Protein AF-A1ZP53-F1 (afdb_monomer_lite)

pLDDT: mean 84.03, std 12.45, range [42.19, 97.31]

Secondary structure (DSSP, 8-state):
---EEEEEEE-SHHHHHIIIII--GGGHHHHHHHHHHT-BGGGTTSHHHHHHHHHHHHHHHGGGGGGG-TTS-HHHHHHHHHHHHH-S-EEEEEEEESBHHHHHHHHHHHHHTSTTSS--TTEEEE--PPPS---SGGG-SSEETT--TTSHHHHHHHHHHHHHHHHHHHHTSS-GGGEEEE-SSS-GGGHHHHHHHHHHHT--EEEE---TT-SS---EEEE-GGGGGGT--

Structure (mmCIF, N/CA/C/O backbone):
data_AF-A1ZP53-F1
#
_entry.id   AF-A1ZP53-F1
#
loop_
_atom_site.group_PDB
_atom_site.id
_atom_site.type_symbol
_atom_site.label_atom_id
_atom_site.label_alt_id
_atom_site.label_comp_id
_atom_site.label_asym_id
_atom_site.label_entity_id
_atom_site.label_seq_id
_atom_site.pdbx_PDB_ins_code
_atom_site.Cartn_x
_atom_site.Cartn_y
_atom_site.Cartn_z
_atom_site.occupancy
_atom_site.B_iso_or_equiv
_atom_site.auth_seq_id
_atom_site.auth_comp_id
_atom_site.auth_asym_id
_atom_site.auth_atom_id
_atom_site.pdbx_PDB_model_num
ATOM 1 N N . MET A 1 1 ? -26.289 0.053 8.519 1.00 61.91 1 MET A N 1
ATOM 2 C CA . MET A 1 1 ? -25.269 -0.743 9.243 1.00 61.91 1 MET A CA 1
ATOM 3 C C . MET A 1 1 ? -24.041 0.115 9.479 1.00 61.91 1 MET A C 1
ATOM 5 O O . MET A 1 1 ? -23.668 0.860 8.580 1.00 61.91 1 MET A O 1
ATOM 9 N N . LYS A 1 2 ? -23.440 0.039 10.670 1.00 80.31 2 LYS A N 1
ATOM 10 C CA . LYS A 1 2 ? -22.173 0.719 10.958 1.00 80.31 2 LYS A CA 1
ATOM 11 C C . LYS A 1 2 ? -21.057 0.035 10.157 1.00 80.31 2 LYS A C 1
ATOM 13 O O . LYS A 1 2 ? -20.968 -1.188 10.195 1.00 80.31 2 LYS A O 1
ATOM 18 N N . LYS A 1 3 ? -20.250 0.810 9.431 1.00 86.69 3 LYS A N 1
ATOM 19 C CA . LYS A 1 3 ? -19.075 0.316 8.699 1.00 86.69 3 LYS A CA 1
ATOM 20 C C . LYS A 1 3 ? -17.807 0.808 9.384 1.00 86.69 3 LYS A C 1
ATOM 22 O O . LYS A 1 3 ? -17.802 1.923 9.909 1.00 86.69 3 LYS A O 1
ATOM 27 N N . LEU A 1 4 ? -16.767 -0.014 9.384 1.00 91.75 4 LEU A N 1
ATOM 28 C CA . LEU A 1 4 ? -15.458 0.350 9.912 1.00 91.75 4 LEU A CA 1
ATOM 29 C C . LEU A 1 4 ? -14.578 0.875 8.776 1.00 91.75 4 LEU A C 1
ATOM 31 O O . LEU A 1 4 ? -14.534 0.281 7.701 1.00 91.75 4 LEU A O 1
ATOM 35 N N . LYS A 1 5 ? -13.881 1.986 8.999 1.00 93.12 5 LYS A N 1
ATOM 36 C CA . LYS A 1 5 ? -12.948 2.546 8.022 1.00 93.12 5 LYS A CA 1
ATOM 37 C C . LYS A 1 5 ? -11.560 1.962 8.258 1.00 93.12 5 LYS A C 1
ATOM 39 O O . LYS A 1 5 ? -10.983 2.146 9.325 1.00 93.12 5 LYS A O 1
ATOM 44 N N . LEU A 1 6 ? -11.019 1.282 7.260 1.00 94.31 6 LEU A N 1
ATOM 45 C CA . LEU A 1 6 ? -9.686 0.693 7.302 1.00 94.31 6 LEU A CA 1
ATOM 46 C C . LEU A 1 6 ? -8.753 1.519 6.425 1.00 94.31 6 LEU A C 1
ATOM 48 O O . LEU A 1 6 ? -8.999 1.639 5.235 1.00 94.31 6 LEU A O 1
ATOM 52 N N . ILE A 1 7 ? -7.675 2.069 6.972 1.00 94.62 7 ILE A N 1
ATOM 53 C CA . ILE A 1 7 ? -6.626 2.700 6.161 1.00 94.62 7 ILE A CA 1
ATOM 54 C C . ILE A 1 7 ? -5.477 1.708 6.021 1.00 94.62 7 ILE A C 1
ATOM 56 O O . ILE A 1 7 ? -4.988 1.188 7.023 1.00 94.62 7 ILE A O 1
ATOM 60 N N . THR A 1 8 ? -5.033 1.448 4.795 1.00 94.94 8 THR A N 1
ATOM 61 C CA . THR A 1 8 ? -3.902 0.553 4.533 1.00 94.94 8 THR A CA 1
ATOM 62 C C . THR A 1 8 ? -2.983 1.129 3.468 1.00 94.94 8 THR A C 1
ATOM 64 O O . THR A 1 8 ? -3.404 1.897 2.600 1.00 94.94 8 THR A O 1
ATOM 67 N N . PHE A 1 9 ? -1.707 0.778 3.564 1.00 94.06 9 PHE A N 1
ATOM 68 C CA . PHE A 1 9 ? -0.661 1.286 2.696 1.00 94.06 9 PHE A CA 1
ATOM 69 C C . PHE A 1 9 ? -0.305 0.237 1.659 1.00 94.06 9 PHE A C 1
ATOM 71 O O . PHE A 1 9 ? -0.146 -0.935 1.990 1.00 94.06 9 PHE A O 1
ATOM 78 N N . VAL A 1 10 ? -0.168 0.676 0.413 1.00 93.81 10 VAL A N 1
ATOM 79 C CA . VAL A 1 10 ? 0.111 -0.200 -0.720 1.00 93.81 10 VAL A CA 1
ATOM 80 C C . VAL A 1 10 ? 1.575 -0.080 -1.113 1.00 93.81 10 VAL A C 1
ATOM 82 O O . VAL A 1 10 ? 2.079 1.016 -1.376 1.00 93.81 10 VAL A O 1
ATOM 85 N N . GLY A 1 11 ? 2.259 -1.217 -1.117 1.00 89.31 11 GLY A N 1
ATOM 86 C CA . GLY A 1 11 ? 3.605 -1.377 -1.644 1.00 89.31 11 GLY A CA 1
ATOM 87 C C . GLY A 1 11 ? 3.602 -2.078 -2.999 1.00 89.31 11 GLY A C 1
ATOM 88 O O . GLY A 1 11 ? 2.602 -2.129 -3.707 1.00 89.31 11 GLY A O 1
ATOM 89 N N . THR A 1 12 ? 4.747 -2.653 -3.351 1.00 90.06 12 THR A N 1
ATOM 90 C CA . THR A 1 12 ? 4.948 -3.427 -4.587 1.00 90.06 12 THR A CA 1
ATOM 91 C C . THR A 1 12 ? 4.889 -4.937 -4.358 1.00 90.06 12 THR A C 1
ATOM 93 O O . THR A 1 12 ? 5.274 -5.703 -5.240 1.00 90.06 12 THR A O 1
ATOM 96 N N . SER A 1 13 ? 4.383 -5.373 -3.195 1.00 88.31 13 SER A N 1
ATOM 97 C CA . SER A 1 13 ? 4.399 -6.779 -2.764 1.00 88.31 13 SER A CA 1
ATOM 98 C C . SER A 1 13 ? 3.683 -7.710 -3.748 1.00 88.31 13 SER A C 1
ATOM 100 O O . SER A 1 13 ? 4.158 -8.813 -3.991 1.00 88.31 13 SER A O 1
ATOM 102 N N . LEU A 1 14 ? 2.610 -7.228 -4.388 1.00 91.06 14 LEU A N 1
ATOM 103 C CA . LEU A 1 14 ? 1.872 -7.947 -5.430 1.00 91.06 14 LEU A CA 1
ATOM 104 C C . LEU A 1 14 ? 2.776 -8.336 -6.608 1.00 91.06 14 LEU A C 1
ATOM 106 O O . LEU A 1 14 ? 2.771 -9.478 -7.068 1.00 91.06 14 LEU A O 1
ATOM 110 N N . PHE A 1 15 ? 3.589 -7.391 -7.083 1.00 91.75 15 PHE A N 1
ATOM 111 C CA . PHE A 1 15 ? 4.519 -7.646 -8.179 1.00 91.75 15 PHE A CA 1
ATOM 112 C C . PHE A 1 15 ? 5.674 -8.532 -7.730 1.00 91.75 15 PHE A C 1
ATOM 114 O O . PHE A 1 15 ? 6.068 -9.431 -8.464 1.00 91.75 15 PHE A O 1
ATOM 121 N N . GLU A 1 16 ? 6.210 -8.306 -6.531 1.00 86.50 16 GLU A N 1
ATOM 122 C CA . GLU A 1 16 ? 7.289 -9.130 -5.987 1.00 86.50 16 GLU A CA 1
ATOM 123 C C . GLU A 1 16 ? 6.847 -10.588 -5.829 1.00 86.50 16 GLU A C 1
ATOM 125 O O . GLU A 1 16 ? 7.546 -11.491 -6.286 1.00 86.50 16 GLU A O 1
ATOM 130 N N . HIS A 1 17 ? 5.658 -10.822 -5.271 1.00 85.81 17 HIS A N 1
ATOM 131 C CA . HIS A 1 17 ? 5.082 -12.154 -5.129 1.00 85.81 17 HIS A CA 1
ATOM 132 C C . HIS A 1 17 ? 4.915 -12.836 -6.491 1.00 85.81 17 HIS A C 1
ATOM 134 O O . HIS A 1 17 ? 5.348 -13.976 -6.670 1.00 85.81 17 HIS A O 1
ATOM 140 N N . TYR A 1 18 ? 4.351 -12.133 -7.480 1.00 87.25 18 TYR A N 1
ATOM 141 C CA . TYR A 1 18 ? 4.211 -12.685 -8.825 1.00 87.25 18 TYR A CA 1
ATOM 142 C C . TYR A 1 18 ? 5.577 -12.984 -9.450 1.00 87.25 18 TYR A C 1
ATOM 144 O O . TYR A 1 18 ? 5.862 -14.127 -9.794 1.00 87.25 18 TYR A O 1
ATOM 152 N N . TYR A 1 19 ? 6.450 -11.986 -9.589 1.00 84.81 19 TYR A N 1
ATOM 153 C CA . TYR A 1 19 ? 7.675 -12.139 -10.365 1.00 84.81 19 TYR A CA 1
ATOM 154 C C . TYR A 1 19 ? 8.700 -13.042 -9.690 1.00 84.81 19 TYR A C 1
ATOM 156 O O . TYR A 1 19 ? 9.375 -13.765 -10.417 1.00 84.81 19 TYR A O 1
ATOM 164 N N . TYR A 1 20 ? 8.824 -13.036 -8.359 1.00 77.81 20 TYR A N 1
ATOM 165 C CA . TYR A 1 20 ? 9.791 -13.874 -7.636 1.00 77.81 20 TYR A CA 1
ATOM 166 C C . TYR A 1 20 ? 9.232 -15.232 -7.197 1.00 77.81 20 TYR A C 1
ATOM 168 O O . TYR A 1 20 ? 10.025 -16.132 -6.935 1.00 77.81 20 TYR A O 1
ATOM 176 N N . GLY A 1 21 ? 7.907 -15.402 -7.149 1.00 71.88 21 GLY A N 1
ATOM 177 C CA . GLY A 1 21 ? 7.269 -16.678 -6.813 1.00 71.88 21 GLY A CA 1
ATOM 178 C C . GLY A 1 21 ? 6.784 -17.487 -8.020 1.00 71.88 21 GLY A C 1
ATOM 179 O O . GLY A 1 21 ? 6.936 -18.705 -8.036 1.00 71.88 21 GLY A O 1
ATOM 180 N N . LYS A 1 22 ? 6.193 -16.828 -9.028 1.00 68.44 22 LYS A N 1
ATOM 181 C CA . LYS A 1 22 ? 5.433 -17.480 -10.119 1.00 68.44 22 LYS A CA 1
ATOM 182 C C . LYS A 1 22 ? 5.918 -17.135 -11.538 1.00 68.44 22 LYS A C 1
ATOM 184 O O . LYS A 1 22 ? 5.688 -17.914 -12.460 1.00 68.44 22 LYS A O 1
ATOM 189 N N . GLY A 1 23 ? 6.559 -15.983 -11.732 1.00 65.19 23 GLY A N 1
ATOM 190 C CA . GLY A 1 23 ? 6.935 -15.449 -13.046 1.00 65.19 23 GLY A CA 1
ATOM 191 C C . GLY A 1 23 ? 8.268 -15.971 -13.589 1.00 65.19 23 GLY A C 1
ATOM 192 O O . GLY A 1 23 ? 9.156 -16.377 -12.835 1.00 65.19 23 GLY A O 1
ATOM 193 N N . LYS A 1 24 ? 8.439 -15.910 -14.916 1.00 73.88 24 LYS A N 1
ATOM 194 C CA . LYS A 1 24 ? 9.719 -16.226 -15.582 1.00 73.88 24 LYS A CA 1
ATOM 195 C C . LYS A 1 24 ? 10.637 -15.003 -15.617 1.00 73.88 24 LYS A C 1
ATOM 197 O O . LYS A 1 24 ? 10.169 -13.875 -15.749 1.00 73.88 24 LYS A O 1
ATOM 202 N N . ASP A 1 25 ? 11.955 -15.212 -15.598 1.00 73.38 25 ASP A N 1
ATOM 203 C CA . ASP A 1 25 ? 12.938 -14.113 -15.668 1.00 73.38 25 ASP A CA 1
ATOM 204 C C . ASP A 1 25 ? 12.752 -13.209 -16.897 1.00 73.38 25 ASP A C 1
ATOM 206 O O . ASP A 1 25 ? 12.922 -11.991 -16.808 1.00 73.38 25 ASP A O 1
ATOM 210 N N . SER A 1 26 ? 12.340 -13.782 -18.033 1.00 74.50 26 SER A N 1
ATOM 211 C CA . SER A 1 26 ? 12.070 -13.049 -19.275 1.00 74.50 26 SER A CA 1
ATOM 212 C C . SER A 1 26 ? 10.914 -12.051 -19.160 1.00 74.50 26 SER A C 1
ATOM 214 O O . SER A 1 26 ? 10.897 -11.052 -19.875 1.00 74.50 26 SER A O 1
ATOM 216 N N . GLU A 1 27 ? 9.978 -12.279 -18.240 1.00 78.25 27 GLU A N 1
ATOM 217 C CA . GLU A 1 27 ? 8.802 -11.432 -18.021 1.00 78.25 27 GLU A CA 1
ATOM 218 C C . GLU A 1 27 ? 9.124 -10.231 -17.115 1.00 78.25 27 GLU A C 1
ATOM 220 O O . GLU A 1 27 ? 8.381 -9.255 -17.065 1.00 78.25 27 GLU A O 1
ATOM 225 N N . ARG A 1 28 ? 10.280 -10.241 -16.438 1.00 84.50 28 ARG A N 1
ATOM 226 C CA . ARG A 1 28 ? 10.657 -9.210 -15.458 1.00 84.50 28 ARG A CA 1
ATOM 227 C C . ARG A 1 28 ? 11.182 -7.922 -16.084 1.00 84.50 28 ARG A C 1
ATOM 229 O O . ARG A 1 28 ? 11.421 -6.961 -15.360 1.00 84.50 28 ARG A O 1
ATOM 236 N N . ARG A 1 29 ? 11.413 -7.865 -17.402 1.00 89.62 29 ARG A N 1
ATOM 237 C CA . ARG A 1 29 ? 12.099 -6.725 -18.043 1.00 89.62 29 ARG A CA 1
ATOM 238 C C . ARG A 1 29 ? 11.384 -5.394 -17.790 1.00 89.62 29 ARG A C 1
ATOM 240 O O . ARG A 1 29 ? 12.025 -4.446 -17.343 1.00 89.62 29 ARG A O 1
ATOM 247 N N . HIS A 1 30 ? 10.082 -5.331 -18.061 1.00 90.44 30 HIS A N 1
ATOM 248 C CA . HIS A 1 30 ? 9.288 -4.107 -17.907 1.00 90.44 30 HIS A CA 1
ATOM 249 C C . HIS A 1 30 ? 9.153 -3.714 -16.431 1.00 90.44 30 HIS A C 1
ATOM 251 O O . HIS A 1 30 ? 9.437 -2.572 -16.070 1.00 90.44 30 HIS A O 1
ATOM 257 N N . TYR A 1 31 ? 8.866 -4.686 -15.560 1.00 91.81 31 TYR A N 1
ATOM 258 C CA . TYR A 1 31 ? 8.847 -4.481 -14.110 1.00 91.81 31 TYR A CA 1
ATOM 259 C C . TYR A 1 31 ? 10.177 -3.925 -13.581 1.00 91.81 31 TYR A C 1
ATOM 261 O O . TYR A 1 31 ? 10.196 -2.912 -12.887 1.00 91.81 31 TYR A O 1
ATOM 269 N N . ASN A 1 32 ? 11.304 -4.528 -13.965 1.00 89.81 32 ASN A N 1
ATOM 270 C CA . ASN A 1 32 ? 12.633 -4.106 -13.529 1.00 89.81 32 ASN A CA 1
ATOM 271 C C . ASN A 1 32 ? 12.981 -2.691 -13.999 1.00 89.81 32 ASN A C 1
ATOM 273 O O . ASN A 1 32 ? 13.645 -1.959 -13.264 1.00 89.81 32 ASN A O 1
ATOM 277 N N . ASN A 1 33 ? 12.552 -2.294 -15.201 1.00 89.19 33 ASN A N 1
ATOM 278 C CA . ASN A 1 33 ? 12.741 -0.924 -15.681 1.00 89.19 33 ASN A CA 1
ATOM 279 C C . ASN A 1 33 ? 12.015 0.073 -14.771 1.00 89.19 33 ASN A C 1
ATOM 281 O O . ASN A 1 33 ? 12.623 1.042 -14.314 1.00 89.19 33 ASN A O 1
ATOM 285 N N . LEU A 1 34 ? 10.749 -0.209 -14.454 1.00 91.06 34 LEU A N 1
ATOM 286 C CA . LEU A 1 34 ? 9.932 0.643 -13.594 1.00 91.06 34 LEU A CA 1
ATOM 287 C C . LEU A 1 34 ? 10.454 0.675 -12.146 1.00 91.06 34 LEU A C 1
ATOM 289 O O . LEU A 1 34 ? 10.533 1.747 -11.542 1.00 91.06 34 LEU A O 1
ATOM 293 N N . ALA A 1 35 ? 10.861 -0.478 -11.606 1.00 87.88 35 ALA A N 1
ATOM 294 C CA . ALA A 1 35 ? 11.320 -0.625 -10.226 1.00 87.88 35 ALA A CA 1
ATOM 295 C C . ALA A 1 35 ? 12.671 0.058 -9.975 1.00 87.88 35 ALA A C 1
ATOM 297 O O . ALA A 1 35 ? 12.855 0.702 -8.945 1.00 87.88 35 ALA A O 1
ATOM 298 N N . LYS A 1 36 ? 13.614 -0.029 -10.925 1.00 84.44 36 LYS A N 1
ATOM 299 C CA . LYS A 1 36 ? 14.945 0.589 -10.785 1.00 84.44 36 LYS A CA 1
ATOM 300 C C . LYS A 1 36 ? 14.900 2.112 -10.825 1.00 84.44 36 LYS A C 1
ATOM 302 O O . LYS A 1 36 ? 15.689 2.760 -10.146 1.00 84.44 36 LYS A O 1
ATOM 307 N N . GLN A 1 37 ? 14.021 2.679 -11.647 1.00 80.00 37 GLN A N 1
ATOM 308 C CA . GLN A 1 37 ? 13.993 4.123 -11.887 1.00 80.00 37 GLN A CA 1
ATOM 309 C C . GLN A 1 37 ? 13.054 4.876 -10.937 1.00 80.00 37 GLN A C 1
ATOM 311 O O . GLN A 1 37 ? 13.147 6.100 -10.864 1.00 80.00 37 GLN A O 1
ATOM 316 N N . LEU A 1 38 ? 12.187 4.165 -10.198 1.00 83.12 38 LEU A N 1
ATOM 317 C CA . LEU A 1 38 ? 11.215 4.737 -9.255 1.00 83.12 38 LEU A CA 1
ATOM 318 C C . LEU A 1 38 ? 10.465 5.930 -9.865 1.00 83.12 38 LEU A C 1
ATOM 320 O O . LEU A 1 38 ? 10.444 7.029 -9.306 1.00 83.12 38 LEU A O 1
ATOM 324 N N . HIS A 1 39 ? 9.889 5.723 -11.051 1.00 88.94 39 HIS A N 1
ATOM 325 C CA . HIS A 1 39 ? 9.240 6.805 -11.782 1.00 88.94 39 HIS A CA 1
ATOM 326 C C . HIS A 1 39 ? 8.098 7.423 -10.965 1.00 88.94 39 HIS A C 1
ATOM 328 O O . HIS A 1 39 ? 7.226 6.682 -10.493 1.00 88.94 39 HIS A O 1
ATOM 334 N N . PRO A 1 40 ? 8.060 8.760 -10.825 1.00 89.56 40 PRO A N 1
ATOM 335 C CA . PRO A 1 40 ? 6.966 9.434 -10.150 1.00 89.56 40 PRO A CA 1
ATOM 336 C C . PRO A 1 40 ? 5.663 9.296 -10.942 1.00 89.56 40 PRO A C 1
ATOM 338 O O . PRO A 1 40 ? 5.675 9.203 -12.170 1.00 89.56 40 PRO A O 1
ATOM 341 N N . PHE A 1 41 ? 4.524 9.368 -10.255 1.00 89.81 41 PHE A N 1
ATOM 342 C CA . PHE A 1 41 ? 3.190 9.289 -10.854 1.00 89.81 41 PHE A CA 1
ATOM 343 C C . PHE A 1 41 ? 2.965 10.347 -11.945 1.00 89.81 41 PHE A C 1
ATOM 345 O O . PHE A 1 41 ? 2.253 10.092 -12.908 1.00 89.81 41 PHE A O 1
ATOM 352 N N . GLY A 1 42 ? 3.633 11.504 -11.873 1.00 87.88 42 GLY A N 1
ATOM 353 C CA . GLY A 1 42 ? 3.592 12.506 -12.947 1.00 87.88 42 GLY A CA 1
ATOM 354 C C . GLY A 1 42 ? 4.055 11.981 -14.317 1.00 87.88 42 GLY A C 1
ATOM 355 O O . GLY A 1 42 ? 3.701 12.554 -15.341 1.00 87.88 42 GLY A O 1
ATOM 356 N N . HIS A 1 43 ? 4.804 10.874 -14.361 1.00 90.75 43 HIS A N 1
ATOM 357 C CA . HIS A 1 43 ? 5.226 10.216 -15.600 1.00 90.75 43 HIS A CA 1
ATOM 358 C C . HIS A 1 43 ? 4.226 9.158 -16.101 1.00 90.75 43 HIS A C 1
ATOM 360 O O . HIS A 1 43 ? 4.484 8.525 -17.121 1.00 90.75 43 HIS A O 1
ATOM 3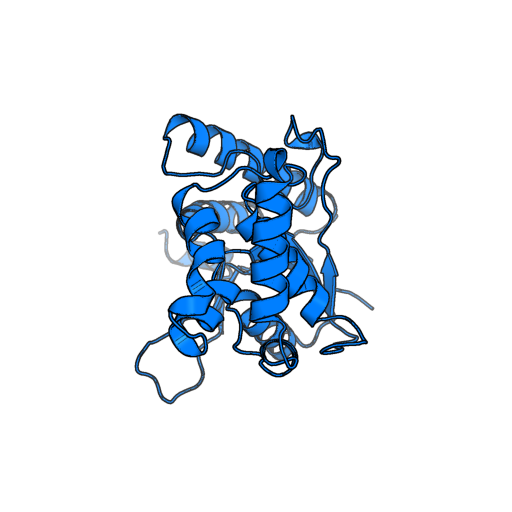66 N N . TRP A 1 44 ? 3.091 8.949 -15.421 1.00 90.69 44 TRP A N 1
ATOM 367 C CA . TRP A 1 44 ? 2.093 7.919 -15.749 1.00 90.69 44 TRP A CA 1
ATOM 368 C C . TRP A 1 44 ? 1.628 7.966 -17.210 1.00 90.69 44 TRP A C 1
ATOM 370 O O . TRP A 1 44 ? 1.445 6.936 -17.851 1.00 90.69 44 TRP A O 1
ATOM 380 N N . ALA A 1 45 ? 1.467 9.174 -17.757 1.00 90.00 45 ALA A N 1
ATOM 381 C CA . ALA A 1 45 ? 1.005 9.384 -19.126 1.00 90.00 45 ALA A CA 1
ATOM 382 C C . ALA A 1 45 ? 2.120 9.285 -20.186 1.00 90.00 45 ALA A C 1
ATOM 384 O O . ALA A 1 45 ? 1.834 9.387 -21.379 1.00 90.00 45 ALA A O 1
ATOM 385 N N . TYR A 1 46 ? 3.387 9.112 -19.790 1.00 93.06 46 TYR A N 1
ATOM 386 C CA . TYR A 1 46 ? 4.489 9.039 -20.749 1.00 93.06 46 TYR A CA 1
ATOM 387 C C . TYR A 1 46 ? 4.385 7.743 -21.559 1.00 93.06 46 TYR A C 1
ATOM 389 O O . TYR A 1 46 ? 4.252 6.679 -20.952 1.00 93.06 46 TYR A O 1
ATOM 397 N N . PRO A 1 47 ? 4.497 7.780 -22.903 1.00 94.69 47 PRO A N 1
ATOM 398 C CA . PRO A 1 47 ? 4.211 6.618 -23.748 1.00 94.69 47 PRO A CA 1
ATOM 399 C C . PRO A 1 47 ? 4.959 5.348 -23.335 1.00 94.69 47 PRO A C 1
ATOM 401 O O . PRO A 1 47 ? 4.360 4.280 -23.235 1.00 94.69 47 PRO A O 1
ATOM 404 N N . LYS A 1 48 ? 6.256 5.472 -23.019 1.00 94.38 48 LYS A N 1
ATOM 405 C CA . LYS A 1 48 ? 7.076 4.331 -22.599 1.00 94.38 48 LYS A CA 1
ATOM 406 C C . LYS A 1 48 ? 6.661 3.770 -21.236 1.00 94.38 48 LYS A C 1
ATOM 408 O O . LYS A 1 48 ? 6.629 2.558 -21.065 1.00 94.38 48 LYS A O 1
ATOM 413 N N . ILE A 1 49 ? 6.320 4.645 -20.291 1.00 94.38 49 ILE A N 1
ATOM 414 C CA . ILE A 1 49 ? 5.864 4.249 -18.954 1.00 94.38 49 ILE A CA 1
ATOM 415 C C . ILE A 1 49 ? 4.511 3.560 -19.042 1.00 94.38 49 ILE A C 1
ATOM 417 O O . ILE A 1 49 ? 4.334 2.498 -18.461 1.00 94.38 49 ILE A O 1
ATOM 421 N N . LYS A 1 50 ? 3.588 4.119 -19.826 1.00 94.69 50 LYS A N 1
ATOM 422 C CA . LYS A 1 50 ? 2.278 3.522 -20.074 1.00 94.69 50 LYS A CA 1
ATOM 423 C C . LYS A 1 50 ? 2.400 2.134 -20.706 1.00 94.69 50 LYS A C 1
ATOM 425 O O . LYS A 1 50 ? 1.713 1.220 -20.273 1.00 94.69 50 LYS A O 1
ATOM 430 N N . GLN A 1 51 ? 3.292 1.970 -21.687 1.00 94.94 51 GLN A N 1
ATOM 431 C CA . GLN A 1 51 ? 3.576 0.662 -22.281 1.00 94.94 51 GLN A CA 1
ATOM 432 C C . GLN A 1 51 ? 4.117 -0.318 -21.234 1.00 94.94 51 GLN A C 1
ATOM 434 O O . GLN A 1 51 ? 3.604 -1.421 -21.113 1.00 94.94 51 GLN A O 1
ATOM 439 N N . ASP A 1 52 ? 5.136 0.077 -20.466 1.00 95.06 52 ASP A N 1
ATOM 440 C CA . ASP A 1 52 ? 5.741 -0.808 -19.468 1.00 95.06 52 ASP A CA 1
ATOM 441 C C . ASP A 1 52 ? 4.748 -1.179 -18.350 1.00 95.06 52 ASP A C 1
ATOM 443 O O . ASP A 1 52 ? 4.771 -2.312 -17.878 1.00 95.06 52 ASP A O 1
ATOM 447 N N . LEU A 1 53 ? 3.858 -0.261 -17.950 1.00 95.50 53 LEU A N 1
ATOM 448 C CA . LEU A 1 53 ? 2.777 -0.533 -16.997 1.00 95.50 53 LEU A CA 1
ATOM 449 C C . LEU A 1 53 ? 1.766 -1.535 -17.553 1.00 95.50 53 LEU A C 1
ATOM 451 O O . LEU A 1 53 ? 1.426 -2.478 -16.845 1.00 95.50 53 LEU A O 1
ATOM 455 N N . GLN A 1 54 ? 1.339 -1.365 -18.809 1.00 95.81 54 GLN A N 1
ATOM 456 C CA . GLN A 1 54 ? 0.410 -2.290 -19.460 1.00 95.81 54 GLN A CA 1
ATOM 457 C C . GLN A 1 54 ? 1.006 -3.697 -19.549 1.00 95.81 54 GLN A C 1
ATOM 459 O O . GLN A 1 54 ? 0.356 -4.658 -19.170 1.00 95.81 54 GLN A O 1
ATOM 464 N N . GLU A 1 55 ? 2.266 -3.823 -19.969 1.00 94.75 55 GLU A N 1
ATOM 465 C CA . GLU A 1 55 ? 2.949 -5.122 -20.048 1.00 94.75 55 GLU A CA 1
ATOM 466 C C . GLU A 1 55 ? 3.060 -5.794 -18.673 1.00 94.75 55 GLU A C 1
ATOM 468 O O . GLU A 1 55 ? 2.895 -7.010 -18.547 1.00 94.75 55 GLU A O 1
ATOM 473 N N . VAL A 1 56 ? 3.329 -5.010 -17.621 1.00 94.25 56 VAL A N 1
ATOM 474 C CA . VAL A 1 56 ? 3.346 -5.521 -16.246 1.00 94.25 56 VAL A CA 1
ATOM 475 C C . VAL A 1 56 ? 1.957 -5.989 -15.826 1.00 94.25 56 VAL A C 1
ATOM 477 O O . VAL A 1 56 ? 1.847 -7.092 -15.298 1.00 94.25 56 VAL A O 1
ATOM 480 N N . GLU A 1 57 ? 0.921 -5.185 -16.064 1.00 95.19 57 GLU A N 1
ATOM 481 C CA . GLU A 1 57 ? -0.475 -5.511 -15.765 1.00 95.19 57 GLU A CA 1
ATOM 482 C C . GLU A 1 57 ? -0.928 -6.777 -16.499 1.00 95.19 57 GLU A C 1
ATOM 484 O O . GLU A 1 57 ? -1.351 -7.739 -15.859 1.00 95.19 57 GLU A O 1
ATOM 489 N N . ASP A 1 58 ? -0.753 -6.835 -17.816 1.00 93.50 58 ASP A N 1
ATOM 490 C CA . ASP A 1 58 ? -1.119 -7.981 -18.651 1.00 93.50 58 ASP A CA 1
ATOM 491 C C . ASP A 1 58 ? -0.404 -9.252 -18.198 1.00 93.50 58 ASP A C 1
ATOM 493 O O . ASP A 1 58 ? -0.971 -10.343 -18.221 1.00 93.50 58 ASP A O 1
ATOM 497 N N . THR A 1 59 ? 0.852 -9.123 -17.767 1.00 91.88 59 THR A N 1
ATOM 498 C CA . THR A 1 59 ? 1.638 -10.248 -17.269 1.00 91.88 59 THR A CA 1
ATOM 499 C C . THR A 1 59 ? 1.103 -10.753 -15.934 1.00 91.88 59 THR A C 1
ATOM 501 O O . THR A 1 59 ? 0.847 -11.948 -15.813 1.00 91.88 59 THR A O 1
ATOM 504 N N . VAL A 1 60 ? 0.900 -9.879 -14.940 1.00 91.12 60 VAL A N 1
ATOM 505 C CA . VAL A 1 60 ? 0.457 -10.321 -13.604 1.00 91.12 60 VAL A CA 1
ATOM 506 C C . VAL A 1 60 ? -1.001 -10.771 -13.579 1.00 91.12 60 VAL A C 1
ATOM 508 O O . VAL A 1 60 ? -1.375 -11.611 -12.765 1.00 91.12 60 VAL A O 1
ATOM 511 N N . THR A 1 61 ? -1.830 -10.250 -14.481 1.00 92.00 61 THR A N 1
ATOM 512 C CA . THR A 1 61 ? -3.249 -10.613 -14.589 1.00 92.00 61 THR A CA 1
ATOM 513 C C . THR A 1 61 ? -3.496 -11.790 -15.536 1.00 92.00 61 THR A C 1
ATOM 515 O O . THR A 1 61 ? -4.612 -12.323 -15.576 1.00 92.00 61 THR A O 1
ATOM 518 N N . ARG A 1 62 ? -2.469 -12.238 -16.277 1.00 89.81 62 ARG A N 1
ATOM 519 C CA . ARG A 1 62 ? -2.572 -13.309 -17.277 1.00 89.81 62 ARG A CA 1
ATOM 520 C C . ARG A 1 62 ? -3.178 -14.573 -16.679 1.00 89.81 62 ARG A C 1
ATOM 522 O O . ARG A 1 62 ? -2.737 -15.069 -15.646 1.00 89.81 62 ARG A O 1
ATOM 529 N N . GLY A 1 63 ? -4.192 -15.114 -17.354 1.00 84.50 63 GLY A N 1
ATOM 530 C CA . GLY A 1 63 ? -4.870 -16.340 -16.920 1.00 84.50 63 GLY A CA 1
ATOM 531 C C . GLY A 1 63 ? -5.620 -16.206 -15.589 1.00 84.50 63 GLY A C 1
ATOM 532 O O . GLY A 1 63 ? -6.078 -17.206 -15.052 1.00 84.50 63 GLY A O 1
ATOM 533 N N . GLY A 1 64 ? -5.739 -14.988 -15.054 1.00 84.62 64 GLY A N 1
ATOM 534 C CA . GLY A 1 64 ? -6.458 -14.687 -13.825 1.00 84.62 64 GLY A CA 1
ATOM 535 C C . GLY A 1 64 ? -5.811 -15.191 -12.538 1.00 84.62 64 GLY A C 1
ATOM 536 O O . GLY A 1 64 ? -6.494 -15.276 -11.524 1.00 84.62 64 GLY A O 1
ATOM 537 N N . VAL A 1 65 ? -4.511 -15.498 -12.558 1.00 82.12 65 VAL A N 1
ATOM 538 C CA . VAL A 1 65 ? -3.808 -16.130 -11.428 1.00 82.12 65 VAL A CA 1
ATOM 539 C C . VAL A 1 65 ? -3.914 -15.307 -10.143 1.00 82.12 65 VAL A C 1
ATOM 541 O O . VAL A 1 65 ? -4.208 -15.861 -9.088 1.00 82.12 65 VAL A O 1
ATOM 544 N N . ILE A 1 66 ? -3.715 -13.987 -10.214 1.00 89.38 66 ILE A N 1
ATOM 545 C CA . ILE A 1 66 ? -3.819 -13.130 -9.023 1.00 89.38 66 ILE A CA 1
ATOM 546 C C . ILE A 1 66 ? -5.263 -13.002 -8.521 1.00 89.38 66 ILE A C 1
ATOM 548 O O . ILE A 1 66 ? -5.481 -12.767 -7.340 1.00 89.38 66 ILE A O 1
ATOM 552 N N . TRP A 1 67 ? -6.258 -13.205 -9.390 1.00 90.56 67 TRP A N 1
ATOM 553 C CA . TRP A 1 67 ? -7.677 -13.142 -9.038 1.00 90.56 67 TRP A CA 1
ATOM 554 C C . TRP A 1 67 ? -8.187 -14.429 -8.392 1.00 90.56 67 TRP A C 1
ATOM 556 O O . TRP A 1 67 ? -9.383 -14.551 -8.185 1.00 90.56 67 TRP A O 1
ATOM 566 N N . GLN A 1 68 ? -7.347 -15.416 -8.111 1.00 85.69 68 GLN A N 1
ATOM 567 C CA . GLN A 1 68 ? -7.766 -16.647 -7.425 1.00 85.69 68 GLN A CA 1
ATOM 568 C C . GLN A 1 68 ? -6.935 -16.906 -6.168 1.00 85.69 68 GLN A C 1
ATOM 570 O O . GLN A 1 68 ? -7.018 -17.972 -5.569 1.00 85.69 68 GLN A O 1
ATOM 575 N N . ASP A 1 69 ? -6.110 -15.933 -5.797 1.00 88.06 69 ASP A N 1
ATOM 576 C CA . ASP A 1 69 ? -5.083 -16.064 -4.784 1.00 88.06 69 ASP A CA 1
ATOM 577 C C . ASP A 1 69 ? -5.235 -14.923 -3.774 1.00 88.06 69 ASP A C 1
ATOM 579 O O . ASP A 1 69 ? -4.946 -13.763 -4.074 1.00 88.06 69 ASP A O 1
ATOM 583 N N . ASP A 1 70 ? -5.734 -15.244 -2.583 1.00 89.81 70 ASP A N 1
ATOM 584 C CA . ASP A 1 70 ? -5.874 -14.313 -1.460 1.00 89.81 70 ASP A CA 1
ATOM 585 C C . ASP A 1 70 ? -4.532 -13.994 -0.778 1.00 89.81 70 ASP A C 1
ATOM 587 O O . ASP A 1 70 ? -4.434 -13.047 0.005 1.00 89.81 70 ASP A O 1
ATOM 591 N N . GLU A 1 71 ? -3.480 -14.731 -1.133 1.00 88.31 71 GLU A N 1
ATOM 592 C CA . GLU A 1 71 ? -2.107 -14.575 -0.662 1.00 88.31 71 GLU A CA 1
ATOM 593 C C . GLU A 1 71 ? -1.230 -13.804 -1.667 1.00 88.31 71 GLU A C 1
ATOM 595 O O . GLU A 1 71 ? -0.047 -13.563 -1.404 1.00 88.31 71 GLU A O 1
ATOM 600 N N . CYS A 1 72 ? -1.796 -13.363 -2.800 1.00 89.38 72 CYS A N 1
ATOM 601 C CA . CYS A 1 72 ? -1.036 -12.716 -3.875 1.00 89.38 72 CYS A CA 1
ATOM 602 C C . CYS A 1 72 ? -0.434 -11.356 -3.488 1.00 89.38 72 CYS A C 1
ATOM 604 O O . CYS A 1 72 ? 0.471 -10.870 -4.166 1.00 89.38 72 CYS A O 1
ATOM 606 N N . SER A 1 73 ? -0.915 -10.729 -2.410 1.00 91.69 73 SER A N 1
ATOM 607 C CA . SER A 1 73 ? -0.308 -9.534 -1.828 1.00 91.69 73 SER A CA 1
ATOM 608 C C . SER A 1 73 ? -0.543 -9.458 -0.322 1.00 91.69 73 SER A C 1
ATOM 610 O O . SER A 1 73 ? -1.539 -9.958 0.210 1.00 91.69 73 SER A O 1
ATOM 612 N N . ALA A 1 74 ? 0.371 -8.786 0.382 1.00 90.19 74 ALA A N 1
ATOM 613 C CA . ALA A 1 74 ? 0.232 -8.558 1.818 1.00 90.19 74 ALA A CA 1
ATOM 614 C C . ALA A 1 74 ? -1.017 -7.716 2.138 1.00 90.19 74 ALA A C 1
ATOM 616 O O . ALA A 1 74 ? -1.653 -7.904 3.178 1.00 90.19 74 ALA A O 1
ATOM 617 N N . GLU A 1 75 ? -1.384 -6.800 1.241 1.00 94.19 75 GLU A N 1
ATOM 618 C CA . GLU A 1 75 ? -2.560 -5.942 1.330 1.00 94.19 75 GLU A CA 1
ATOM 619 C C . GLU A 1 75 ? -3.859 -6.761 1.298 1.00 94.19 75 GLU A C 1
ATOM 621 O O . GLU A 1 75 ? -4.651 -6.668 2.234 1.00 94.19 75 GLU A O 1
ATOM 626 N N . ILE A 1 76 ? -4.063 -7.593 0.268 1.00 94.31 76 ILE A N 1
ATOM 627 C CA . ILE A 1 76 ? -5.288 -8.400 0.097 1.00 94.31 76 ILE A CA 1
ATOM 628 C C . ILE A 1 76 ? -5.462 -9.340 1.286 1.00 94.31 76 ILE A C 1
ATOM 630 O O . ILE A 1 76 ? -6.494 -9.307 1.965 1.00 94.31 76 ILE A O 1
ATOM 634 N N . ARG A 1 77 ? -4.406 -10.092 1.603 1.00 92.50 77 ARG A N 1
ATOM 635 C CA . ARG A 1 77 ? -4.392 -11.044 2.708 1.00 92.50 77 ARG A CA 1
ATOM 636 C C . ARG A 1 77 ? -4.768 -10.396 4.037 1.00 92.50 77 ARG A C 1
ATOM 638 O O . ARG A 1 77 ? -5.627 -10.892 4.768 1.00 92.50 77 ARG A O 1
ATOM 645 N N . SER A 1 78 ? -4.132 -9.272 4.368 1.00 93.38 78 SER A N 1
ATOM 646 C CA . SER A 1 78 ? -4.376 -8.599 5.646 1.00 93.38 78 SER A CA 1
ATOM 647 C C . SER A 1 78 ? -5.758 -7.946 5.718 1.00 93.38 78 SER A C 1
ATOM 649 O O . SER A 1 78 ? -6.387 -8.019 6.771 1.00 93.38 78 SER A O 1
ATOM 651 N N . ILE A 1 79 ? -6.281 -7.383 4.620 1.00 95.31 79 ILE A N 1
ATOM 652 C CA . ILE A 1 79 ? -7.658 -6.861 4.558 1.00 95.31 79 ILE A CA 1
ATOM 653 C C . ILE A 1 79 ? -8.671 -7.977 4.849 1.00 95.31 79 ILE A C 1
ATOM 655 O O . ILE A 1 79 ? -9.541 -7.806 5.707 1.00 95.31 79 ILE A O 1
ATOM 659 N N . LEU A 1 80 ? -8.544 -9.128 4.179 1.00 94.44 80 LEU A N 1
ATOM 660 C CA . LEU A 1 80 ? -9.434 -10.277 4.376 1.00 94.44 80 LEU A CA 1
ATOM 661 C C . LEU A 1 80 ? -9.357 -10.810 5.807 1.00 94.44 80 LEU A C 1
ATOM 663 O O . LEU A 1 80 ? -10.381 -11.096 6.429 1.00 94.44 80 LEU A O 1
ATOM 667 N N . LYS A 1 81 ? -8.146 -10.897 6.365 1.00 92.69 81 LYS A N 1
ATOM 668 C CA . LYS A 1 81 ? -7.936 -11.359 7.738 1.00 92.69 81 LYS A CA 1
ATOM 669 C C . LYS A 1 81 ? -8.556 -10.415 8.770 1.00 92.69 81 LYS A C 1
ATOM 671 O O . LYS A 1 81 ? -9.234 -10.881 9.680 1.00 92.69 81 LYS A O 1
ATOM 676 N N . ILE A 1 82 ? -8.387 -9.103 8.600 1.00 93.06 82 ILE A N 1
ATOM 677 C CA . ILE A 1 82 ? -9.007 -8.084 9.460 1.00 93.06 82 ILE A CA 1
ATOM 678 C C . ILE A 1 82 ? -10.533 -8.174 9.386 1.00 93.06 82 ILE A C 1
ATOM 680 O O . ILE A 1 82 ? -11.199 -8.169 10.418 1.00 93.06 82 ILE A O 1
ATOM 684 N N . TYR A 1 83 ? -11.102 -8.306 8.185 1.00 93.56 83 TYR A N 1
ATOM 685 C CA . TYR A 1 83 ? -12.543 -8.515 8.034 1.00 93.56 83 TYR A CA 1
ATOM 686 C C . TYR A 1 83 ? -13.013 -9.783 8.761 1.00 93.56 83 TYR A C 1
ATOM 688 O O . TYR A 1 83 ? -14.027 -9.762 9.461 1.00 93.56 83 TYR A O 1
ATOM 696 N N . ASN A 1 84 ? -12.258 -10.875 8.632 1.00 91.69 84 ASN A N 1
ATOM 697 C CA . ASN A 1 84 ? -12.580 -12.143 9.269 1.00 91.69 84 ASN A CA 1
ATOM 698 C C . ASN A 1 84 ? -12.507 -12.100 10.797 1.00 91.69 84 ASN A C 1
ATOM 700 O O . ASN A 1 84 ? -13.270 -12.834 11.419 1.00 91.69 84 ASN A O 1
ATOM 704 N N . GLU A 1 85 ? -11.653 -11.264 11.377 1.00 89.75 85 GLU A N 1
ATOM 705 C CA . GLU A 1 85 ? -11.563 -11.069 12.826 1.00 89.75 85 GLU A CA 1
ATOM 706 C C . GLU A 1 85 ? -12.692 -10.163 13.338 1.00 89.75 85 GLU A C 1
ATOM 708 O O . GLU A 1 85 ? -13.427 -10.512 14.256 1.00 89.75 85 GLU A O 1
ATOM 713 N N . ILE A 1 86 ? -12.886 -9.009 12.692 1.00 89.38 86 ILE A N 1
ATOM 714 C CA . ILE A 1 86 ? -13.809 -7.969 13.167 1.00 89.38 86 ILE A CA 1
ATOM 715 C C . ILE A 1 86 ? -15.274 -8.316 12.855 1.00 89.38 86 ILE A C 1
ATOM 717 O O . ILE A 1 86 ? -16.183 -7.882 13.564 1.00 89.38 86 ILE A O 1
ATOM 721 N N . LYS A 1 87 ? -15.530 -9.067 11.774 1.00 89.81 87 LYS A N 1
ATOM 722 C CA . LYS A 1 87 ? -16.874 -9.427 11.278 1.00 89.81 87 LYS A CA 1
ATOM 723 C C . LYS A 1 87 ? -17.800 -8.221 11.038 1.00 89.81 87 LYS A C 1
ATOM 725 O O . LYS A 1 87 ? -19.023 -8.341 11.104 1.00 89.81 87 LYS A O 1
ATOM 730 N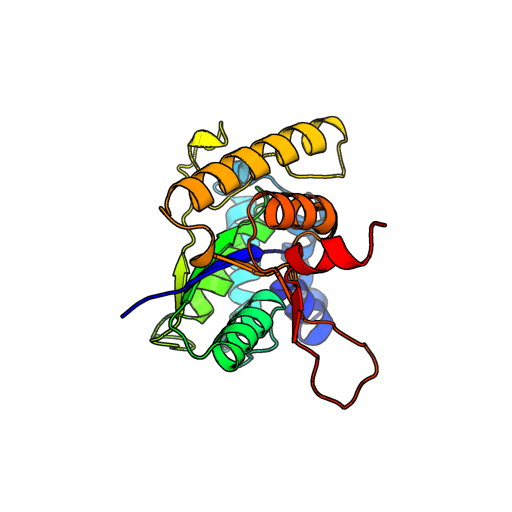 N . MET A 1 88 ? -17.234 -7.056 10.713 1.00 91.12 88 MET A N 1
ATOM 731 C CA . MET A 1 88 ? -17.976 -5.846 10.336 1.00 91.12 88 MET A CA 1
ATOM 732 C C . MET A 1 88 ? -17.671 -5.437 8.892 1.00 91.12 88 MET A C 1
ATOM 734 O O . MET A 1 88 ? -16.535 -5.606 8.452 1.00 91.12 88 MET A O 1
ATOM 738 N N . PRO A 1 89 ? -18.630 -4.837 8.160 1.00 94.62 89 PRO A N 1
ATOM 739 C CA . PRO A 1 89 ? -18.349 -4.297 6.836 1.00 94.62 89 PRO A CA 1
ATOM 740 C C . PRO A 1 89 ? -17.240 -3.235 6.867 1.00 94.62 89 PRO A C 1
ATOM 742 O O . PRO A 1 89 ? -17.251 -2.355 7.737 1.00 94.62 89 PRO A O 1
ATOM 745 N N . LEU A 1 90 ? -16.322 -3.296 5.902 1.00 95.25 90 LEU A N 1
ATOM 746 C CA . LEU A 1 90 ? -15.149 -2.432 5.797 1.00 95.25 90 LEU A CA 1
ATOM 747 C C . LEU A 1 90 ? -15.278 -1.426 4.649 1.00 95.25 90 LEU A C 1
ATOM 749 O O . LEU A 1 90 ? -15.647 -1.777 3.531 1.00 95.25 90 LEU A O 1
ATOM 753 N N . GLU A 1 91 ? -14.897 -0.182 4.919 1.00 94.81 91 GLU A N 1
ATOM 754 C CA . GLU A 1 91 ? -14.576 0.832 3.912 1.00 94.81 91 GLU A CA 1
ATOM 755 C C . GLU A 1 91 ? -13.055 1.020 3.925 1.00 94.81 91 GLU A C 1
ATOM 757 O O . GLU A 1 91 ? -12.505 1.647 4.833 1.00 94.81 91 GLU A O 1
ATOM 762 N N . VAL A 1 92 ? -12.364 0.417 2.962 1.00 96.00 92 VAL A N 1
ATOM 763 C CA . VAL A 1 92 ? -10.902 0.353 2.918 1.00 96.00 92 VAL A CA 1
ATOM 764 C C . VAL A 1 92 ? -10.355 1.491 2.070 1.00 96.00 92 VAL A C 1
ATOM 766 O O . VAL A 1 92 ? -10.677 1.595 0.895 1.00 96.00 92 VAL A O 1
ATOM 769 N N . PHE A 1 93 ? -9.493 2.326 2.631 1.00 95.88 93 PHE A N 1
ATOM 770 C CA . PHE A 1 93 ? -8.802 3.406 1.942 1.00 95.88 93 PHE A CA 1
ATOM 771 C C . PHE A 1 93 ? -7.368 2.971 1.672 1.00 95.88 93 PHE A C 1
ATOM 773 O O . PHE A 1 93 ? -6.557 2.867 2.596 1.00 95.88 93 PHE A O 1
ATOM 780 N N . LEU A 1 94 ? -7.065 2.719 0.400 1.00 97.00 94 LEU A N 1
ATOM 781 C CA . LEU A 1 94 ? -5.704 2.430 -0.033 1.00 97.00 94 LEU A CA 1
ATOM 782 C C . LEU A 1 94 ? -4.911 3.739 -0.111 1.00 97.00 94 LEU A C 1
ATOM 784 O O . LEU A 1 94 ? -5.395 4.731 -0.669 1.00 97.00 94 LEU A O 1
ATOM 788 N N . ILE A 1 95 ? -3.696 3.734 0.433 1.00 95.31 95 ILE A N 1
ATOM 789 C CA . ILE A 1 95 ? -2.736 4.834 0.334 1.00 95.31 95 ILE A CA 1
ATOM 790 C C . ILE A 1 95 ? -1.461 4.325 -0.338 1.00 95.31 95 ILE A C 1
ATOM 792 O O . ILE A 1 95 ? -0.790 3.438 0.183 1.00 95.31 95 ILE A O 1
ATOM 796 N N . ALA A 1 96 ? -1.095 4.918 -1.468 1.00 93.94 96 ALA A N 1
ATOM 797 C CA . ALA A 1 96 ? 0.129 4.618 -2.202 1.00 93.94 96 ALA A CA 1
ATOM 798 C C . ALA A 1 96 ? 1.119 5.790 -2.124 1.00 93.94 96 ALA A C 1
ATOM 800 O O . ALA A 1 96 ? 0.731 6.945 -1.940 1.00 93.94 96 ALA A O 1
ATOM 801 N N . THR A 1 97 ? 2.409 5.511 -2.307 1.00 92.12 97 THR A N 1
ATOM 802 C CA . THR A 1 97 ? 3.380 6.558 -2.659 1.00 92.12 97 THR A CA 1
ATOM 803 C C . THR A 1 97 ? 3.169 7.004 -4.104 1.00 92.12 97 THR A C 1
ATOM 805 O O . THR A 1 97 ? 2.597 6.275 -4.914 1.00 92.12 97 THR A O 1
ATOM 808 N N . ASP A 1 98 ? 3.645 8.193 -4.455 1.00 91.12 98 ASP A N 1
ATOM 809 C CA . ASP A 1 98 ? 3.573 8.766 -5.799 1.00 91.12 98 ASP A CA 1
ATOM 810 C C . ASP A 1 98 ? 4.540 8.124 -6.798 1.00 91.12 98 ASP A C 1
ATOM 812 O O . ASP A 1 98 ? 5.114 8.817 -7.631 1.00 91.12 98 ASP A O 1
ATOM 816 N N . THR A 1 99 ? 4.700 6.804 -6.760 1.00 91.44 99 THR A N 1
ATOM 817 C CA . THR A 1 99 ? 5.416 6.055 -7.794 1.00 91.44 99 THR A CA 1
ATOM 818 C C . THR A 1 99 ? 4.428 5.321 -8.685 1.00 91.44 99 THR A C 1
ATOM 820 O O . THR A 1 99 ? 3.386 4.855 -8.222 1.00 91.44 99 THR A O 1
ATOM 823 N N . VAL A 1 100 ? 4.755 5.187 -9.968 1.00 93.62 100 VAL A N 1
ATOM 824 C CA . VAL A 1 100 ? 3.869 4.514 -10.930 1.00 93.62 100 VAL A CA 1
ATOM 825 C C . VAL A 1 100 ? 3.552 3.071 -10.523 1.00 93.62 100 VAL A C 1
ATOM 827 O O . VAL A 1 100 ? 2.412 2.646 -10.659 1.00 93.62 100 VAL A O 1
ATOM 830 N N . LEU A 1 101 ? 4.509 2.340 -9.939 1.00 93.75 101 LEU A N 1
ATOM 831 C CA . LEU A 1 101 ? 4.276 0.967 -9.485 1.00 93.75 101 LEU A CA 1
ATOM 832 C C . LEU A 1 101 ? 3.367 0.904 -8.256 1.00 93.75 101 LEU A C 1
ATOM 834 O O . LEU A 1 101 ? 2.420 0.127 -8.266 1.00 93.75 101 LEU A O 1
ATOM 838 N N . SER A 1 102 ? 3.589 1.725 -7.223 1.00 93.31 102 SER A N 1
ATOM 839 C CA . SER A 1 102 ? 2.704 1.727 -6.044 1.00 93.31 102 SER A CA 1
ATOM 840 C C . SER A 1 102 ? 1.260 2.070 -6.422 1.00 93.31 102 SER A C 1
ATOM 842 O O . SER A 1 102 ? 0.314 1.493 -5.890 1.00 93.31 102 SER A O 1
ATOM 844 N N . VAL A 1 103 ? 1.084 2.998 -7.367 1.00 95.00 103 VAL A N 1
ATOM 845 C CA . VAL A 1 103 ? -0.237 3.386 -7.869 1.00 95.00 103 VAL A CA 1
ATOM 846 C C . VAL A 1 103 ? -0.884 2.258 -8.673 1.00 95.00 103 VAL A C 1
ATOM 848 O O . VAL A 1 103 ? -2.052 1.953 -8.439 1.00 95.00 103 VAL A O 1
ATOM 851 N N . GLN A 1 104 ? -0.136 1.598 -9.562 1.00 96.50 104 GLN A N 1
ATOM 852 C CA . GLN A 1 104 ? -0.629 0.435 -10.307 1.00 96.50 104 GLN A CA 1
ATOM 853 C C . GLN A 1 104 ? -1.011 -0.716 -9.367 1.00 96.50 104 GLN A C 1
ATOM 855 O O . GLN A 1 104 ? -2.072 -1.313 -9.528 1.00 96.50 104 GLN A O 1
ATOM 860 N N . ALA A 1 105 ? -0.196 -0.999 -8.347 1.00 95.94 105 ALA A N 1
ATOM 861 C CA . ALA A 1 105 ? -0.508 -2.012 -7.343 1.00 95.94 105 ALA A CA 1
ATOM 862 C C . ALA A 1 105 ? -1.822 -1.695 -6.615 1.00 95.94 105 ALA A C 1
ATOM 864 O O . ALA A 1 105 ? -2.651 -2.582 -6.435 1.00 95.94 105 ALA A O 1
ATOM 865 N N . ALA A 1 106 ? -2.056 -0.432 -6.246 1.00 96.94 106 ALA A N 1
ATOM 866 C CA . ALA A 1 106 ? -3.292 -0.029 -5.579 1.00 96.94 106 ALA A CA 1
ATOM 867 C C . ALA A 1 106 ? -4.528 -0.175 -6.483 1.00 96.94 106 ALA A C 1
ATOM 869 O O . ALA A 1 106 ? -5.595 -0.558 -5.999 1.00 96.94 106 ALA A O 1
ATOM 870 N N . LEU A 1 107 ? -4.389 0.081 -7.789 1.00 97.31 107 LEU A N 1
ATOM 871 C CA . LEU A 1 107 ? -5.451 -0.184 -8.764 1.00 97.31 107 LEU A CA 1
ATOM 872 C C . LEU A 1 107 ? -5.764 -1.681 -8.860 1.00 97.31 107 LEU A C 1
ATOM 874 O O . LEU A 1 107 ? -6.933 -2.044 -8.768 1.00 97.31 107 LEU A O 1
ATOM 878 N N . LEU A 1 108 ? -4.744 -2.538 -8.948 1.00 96.69 108 LEU A N 1
ATOM 879 C CA . LEU A 1 108 ? -4.923 -3.993 -9.014 1.00 96.69 108 LEU A CA 1
ATOM 880 C C . LEU A 1 108 ? -5.520 -4.570 -7.726 1.00 96.69 108 LEU A C 1
ATOM 882 O O . LEU A 1 108 ? -6.418 -5.405 -7.783 1.00 96.69 108 LEU A O 1
ATOM 886 N N . VAL A 1 109 ? -5.083 -4.093 -6.555 1.00 96.38 109 VAL A N 1
ATOM 887 C CA . VAL A 1 109 ? -5.690 -4.476 -5.270 1.00 96.38 109 VAL A CA 1
ATOM 888 C C . VAL A 1 109 ? -7.158 -4.060 -5.235 1.00 96.38 109 VAL A C 1
ATOM 890 O O . VAL A 1 109 ? -7.999 -4.855 -4.835 1.00 96.38 109 VAL A O 1
ATOM 893 N N . LYS A 1 110 ? -7.501 -2.845 -5.682 1.00 96.69 110 LYS A N 1
ATOM 894 C CA . LYS A 1 110 ? -8.903 -2.418 -5.786 1.00 96.69 110 LYS A CA 1
ATOM 895 C C . LYS A 1 110 ? -9.700 -3.312 -6.735 1.00 96.69 110 LYS A C 1
ATOM 897 O O . LYS A 1 110 ? -10.813 -3.698 -6.390 1.00 96.69 110 LYS A O 1
ATOM 902 N N . GLU A 1 111 ? -9.145 -3.628 -7.903 1.00 95.75 111 GLU A N 1
ATOM 903 C CA . GLU A 1 111 ? -9.784 -4.493 -8.895 1.00 95.75 111 GLU A CA 1
ATOM 904 C C . GLU A 1 111 ? -10.043 -5.898 -8.342 1.00 95.75 111 GLU A C 1
ATOM 906 O O . GLU A 1 111 ? -11.111 -6.459 -8.579 1.00 95.75 111 GLU A O 1
ATOM 911 N N . TRP A 1 112 ? -9.127 -6.435 -7.534 1.00 95.81 112 TRP A N 1
ATOM 912 C CA . TRP A 1 112 ? -9.258 -7.761 -6.932 1.00 95.81 112 TRP A CA 1
ATOM 913 C C . TRP A 1 112 ? -10.573 -7.937 -6.159 1.00 95.81 112 TRP A C 1
ATOM 915 O O . TRP A 1 112 ? -11.201 -8.985 -6.265 1.00 95.81 112 TRP A O 1
ATOM 925 N N . PHE A 1 113 ? -11.028 -6.898 -5.448 1.00 95.19 113 PHE A N 1
ATOM 926 C CA . PHE A 1 113 ? -12.269 -6.909 -4.656 1.00 95.19 113 PHE A CA 1
ATOM 927 C C . PHE A 1 113 ? -13.542 -6.579 -5.464 1.00 95.19 113 PHE A C 1
ATOM 929 O O . PHE A 1 113 ? -14.629 -6.448 -4.890 1.00 95.19 113 PHE A O 1
ATOM 936 N N . THR A 1 114 ? -13.443 -6.394 -6.784 1.00 92.50 114 THR A N 1
ATOM 937 C CA . THR A 1 114 ? -14.612 -6.085 -7.625 1.00 92.50 114 THR A CA 1
ATOM 938 C C . THR A 1 114 ? -15.513 -7.309 -7.833 1.00 92.50 114 THR A C 1
ATOM 940 O O . THR A 1 114 ? -15.044 -8.444 -7.731 1.00 92.50 114 THR A O 1
ATOM 943 N N . PRO A 1 115 ? -16.813 -7.108 -8.142 1.00 86.56 115 PRO A N 1
ATOM 944 C CA . PRO A 1 115 ? -17.748 -8.208 -8.381 1.00 86.56 115 PRO A CA 1
ATOM 945 C C . PRO A 1 115 ? -17.301 -9.216 -9.447 1.00 86.56 115 PRO A C 1
ATOM 947 O O . PRO A 1 115 ? -17.576 -10.402 -9.302 1.00 86.56 115 PRO A O 1
ATOM 950 N N . ASP A 1 116 ? -16.585 -8.755 -10.475 1.00 86.25 116 ASP A N 1
ATOM 951 C CA . ASP A 1 116 ? -16.140 -9.584 -11.602 1.00 86.25 116 ASP A CA 1
ATOM 952 C C . ASP A 1 116 ? -14.871 -10.404 -11.299 1.0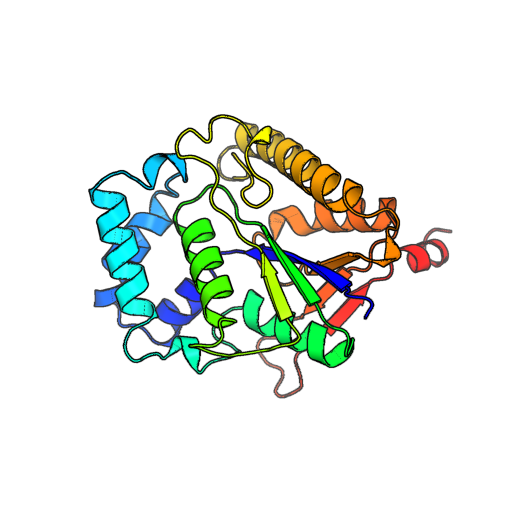0 86.25 116 ASP A C 1
ATOM 954 O O . ASP A 1 116 ? -14.451 -11.217 -12.126 1.00 86.25 116 ASP A O 1
ATOM 958 N N . LYS A 1 117 ? -14.231 -10.172 -10.143 1.00 87.44 117 LYS A N 1
ATOM 959 C CA . LYS A 1 117 ? -13.018 -10.868 -9.686 1.00 87.44 117 LYS A CA 1
ATOM 960 C C . LYS A 1 117 ? -13.324 -11.660 -8.411 1.00 87.44 117 LYS A C 1
ATOM 962 O O . LYS A 1 117 ? -13.971 -12.699 -8.489 1.00 87.44 117 LYS A O 1
ATOM 967 N N . ASN A 1 118 ? -12.916 -11.167 -7.239 1.00 79.19 118 ASN A N 1
ATOM 968 C CA . ASN A 1 118 ? -13.235 -11.761 -5.941 1.00 79.19 118 ASN A CA 1
ATOM 969 C C . ASN A 1 118 ? -14.197 -10.856 -5.192 1.00 79.19 118 ASN A C 1
ATOM 971 O O . ASN A 1 118 ? -13.812 -9.999 -4.391 1.00 79.19 118 ASN A O 1
ATOM 975 N N . HIS A 1 119 ? -15.484 -11.054 -5.460 1.00 75.88 119 HIS A N 1
ATOM 976 C CA . HIS A 1 119 ? -16.517 -10.282 -4.801 1.00 75.88 119 HIS A CA 1
ATOM 977 C C . HIS A 1 119 ? -16.532 -10.542 -3.289 1.00 75.88 119 HIS A C 1
ATOM 979 O O . HIS A 1 119 ? -16.830 -11.643 -2.830 1.00 75.88 119 HIS A O 1
ATOM 985 N N . CYS A 1 120 ? -16.294 -9.492 -2.506 1.00 85.88 120 CYS A N 1
ATOM 986 C CA . CYS A 1 120 ? -16.550 -9.470 -1.071 1.00 85.88 120 CYS A CA 1
ATOM 987 C C . CYS A 1 120 ? -17.568 -8.354 -0.780 1.00 85.88 120 CYS A C 1
ATOM 989 O O . CYS A 1 120 ? -17.159 -7.212 -0.577 1.00 85.88 120 CYS A O 1
ATOM 991 N N . PRO A 1 121 ? -18.887 -8.634 -0.722 1.00 86.88 121 PRO A N 1
ATOM 992 C CA . PRO A 1 121 ? -19.937 -7.600 -0.634 1.00 86.88 121 PRO A CA 1
ATOM 993 C C . PRO A 1 121 ? -19.833 -6.704 0.607 1.00 86.88 121 PRO A C 1
ATOM 995 O O . PRO A 1 121 ? -20.424 -5.627 0.674 1.00 86.88 121 PRO A O 1
ATOM 998 N N . HIS A 1 122 ? -19.093 -7.159 1.615 1.00 93.31 122 HIS A N 1
ATOM 999 C CA . HIS A 1 122 ? -18.891 -6.461 2.875 1.00 93.31 122 HIS A CA 1
ATOM 1000 C C . HIS A 1 122 ? -17.611 -5.621 2.908 1.00 93.31 122 HIS A C 1
ATOM 1002 O O . HIS A 1 122 ? -17.370 -4.957 3.910 1.00 93.31 122 HIS A O 1
ATOM 1008 N N . ILE A 1 123 ? -16.807 -5.627 1.845 1.00 95.50 123 ILE A N 1
ATOM 1009 C CA . ILE A 1 123 ? -15.551 -4.886 1.750 1.00 95.50 123 ILE A CA 1
ATOM 1010 C C . ILE A 1 123 ? -15.642 -3.956 0.543 1.00 95.50 123 ILE A C 1
ATOM 1012 O O . ILE A 1 123 ? -15.747 -4.401 -0.594 1.00 95.50 123 ILE A O 1
ATOM 1016 N N . ASN A 1 124 ? -15.593 -2.651 0.792 1.00 95.19 124 ASN A N 1
ATOM 1017 C CA . ASN A 1 124 ? -15.580 -1.636 -0.252 1.00 95.19 124 ASN A CA 1
ATOM 1018 C C . ASN A 1 124 ? -14.204 -0.967 -0.311 1.00 95.19 124 ASN A C 1
ATOM 1020 O O . ASN A 1 124 ? -13.752 -0.422 0.697 1.00 95.19 124 ASN A O 1
ATOM 1024 N N . ILE A 1 125 ? -13.545 -1.001 -1.472 1.00 96.75 125 ILE A N 1
ATOM 1025 C CA . ILE A 1 125 ? -12.192 -0.459 -1.648 1.00 96.75 125 ILE A CA 1
ATOM 1026 C C . ILE A 1 125 ? -12.226 0.921 -2.314 1.00 96.75 125 ILE A C 1
ATOM 1028 O O . ILE A 1 125 ? -12.686 1.093 -3.445 1.00 96.75 125 ILE A O 1
ATOM 1032 N N . HIS A 1 126 ? -11.636 1.900 -1.636 1.00 95.75 126 HIS A N 1
ATOM 1033 C CA . HIS A 1 126 ? -11.448 3.269 -2.093 1.00 95.75 126 HIS A CA 1
ATOM 1034 C C . HIS A 1 126 ? -10.010 3.503 -2.513 1.00 95.75 126 HIS A C 1
ATOM 1036 O O . HIS A 1 126 ? -9.081 3.497 -1.701 1.00 95.75 126 HIS A O 1
ATOM 1042 N N . PHE A 1 127 ? -9.862 3.782 -3.798 1.00 96.19 127 PHE A N 1
ATOM 1043 C CA . PHE A 1 127 ? -8.661 4.350 -4.378 1.00 96.19 127 PHE A CA 1
ATOM 1044 C C . PHE A 1 127 ? -9.062 5.152 -5.610 1.00 96.19 127 PHE A C 1
ATOM 1046 O O . PHE A 1 127 ? -9.837 4.667 -6.450 1.00 96.19 127 PHE A O 1
ATOM 1053 N N . SER A 1 128 ? -8.555 6.377 -5.708 1.00 92.69 128 SER A N 1
ATOM 1054 C CA . SER A 1 128 ? -8.777 7.255 -6.851 1.00 92.69 128 SER A CA 1
ATOM 1055 C C . SER A 1 128 ? -7.477 7.926 -7.262 1.00 92.69 128 SER A C 1
ATOM 1057 O O . SER A 1 128 ? -6.700 8.386 -6.421 1.00 92.69 128 SER A O 1
ATOM 1059 N N . LEU A 1 129 ? -7.275 8.027 -8.571 1.00 90.94 129 LEU A N 1
ATOM 1060 C CA . LEU A 1 129 ? -6.169 8.787 -9.126 1.00 90.94 129 LEU A CA 1
ATOM 1061 C C . LEU A 1 129 ? -6.451 10.289 -8.964 1.00 90.94 129 LEU A C 1
ATOM 1063 O O . LEU A 1 129 ? -7.591 10.717 -9.157 1.00 90.94 129 LEU A O 1
ATOM 1067 N N . PRO A 1 130 ? -5.449 11.105 -8.606 1.00 82.88 130 PRO A N 1
ATOM 1068 C CA . PRO A 1 130 ? -5.556 12.546 -8.744 1.00 82.88 130 PRO A CA 1
ATOM 1069 C C . PRO A 1 130 ? -5.555 12.916 -10.233 1.00 82.88 130 PRO A C 1
ATOM 1071 O O . PRO A 1 130 ? -5.108 12.139 -11.080 1.00 82.88 130 PRO A O 1
ATOM 1074 N N . ASN A 1 131 ? -6.002 14.133 -10.556 1.00 74.31 131 ASN A N 1
ATOM 1075 C CA . ASN A 1 131 ? -5.802 14.675 -11.901 1.00 74.31 131 ASN A CA 1
ATOM 1076 C C . ASN A 1 131 ? -4.311 14.667 -12.270 1.00 74.31 131 ASN A C 1
ATOM 1078 O O . ASN A 1 131 ? -3.445 14.792 -11.401 1.00 74.31 131 ASN A O 1
ATOM 1082 N N . VAL A 1 132 ? -4.042 14.576 -13.574 1.00 60.47 132 VAL A N 1
ATOM 1083 C CA . VAL A 1 132 ? -2.696 14.435 -14.157 1.00 60.47 132 VAL A CA 1
ATOM 1084 C C . VAL A 1 132 ? -1.732 15.538 -13.675 1.00 60.47 132 VAL A C 1
ATOM 1086 O O . VAL A 1 132 ? -0.556 15.269 -13.448 1.00 60.47 132 VAL A O 1
ATOM 1089 N N . ASP A 1 133 ? -2.248 16.733 -13.359 1.00 64.44 133 ASP A N 1
ATOM 1090 C CA . ASP A 1 133 ? -1.513 17.838 -12.720 1.00 64.44 133 ASP A CA 1
ATOM 1091 C C . ASP A 1 133 ? -1.392 17.687 -11.190 1.00 64.44 133 ASP A C 1
ATOM 1093 O O . ASP A 1 133 ? -1.700 18.615 -10.415 1.00 64.44 133 ASP A O 1
ATOM 1097 N N . PHE A 1 134 ? -0.957 16.510 -10.733 1.00 71.06 134 PHE A N 1
ATOM 1098 C CA . PHE A 1 134 ? -0.668 16.207 -9.329 1.00 71.06 134 PHE A CA 1
ATOM 1099 C C . PHE A 1 134 ? 0.603 16.938 -8.852 1.00 71.06 134 PHE A C 1
ATOM 1101 O O . PHE A 1 134 ? 1.639 16.368 -8.508 1.00 71.06 134 PHE A O 1
ATOM 1108 N N . ALA A 1 135 ? 0.531 18.267 -8.843 1.00 69.62 135 ALA A N 1
ATOM 1109 C CA . ALA A 1 135 ? 1.602 19.143 -8.397 1.00 69.62 135 ALA A CA 1
ATOM 1110 C C . ALA A 1 135 ? 1.627 19.287 -6.868 1.00 69.62 135 ALA A C 1
ATOM 1112 O O . ALA A 1 135 ? 2.694 19.494 -6.292 1.00 69.62 135 ALA A O 1
ATOM 1113 N N . THR A 1 136 ? 0.478 19.151 -6.199 1.00 74.69 136 THR A N 1
ATOM 1114 C CA . THR A 1 136 ? 0.332 19.400 -4.759 1.00 74.69 136 THR A CA 1
ATOM 1115 C C . THR A 1 136 ? -0.433 18.275 -4.065 1.00 74.69 136 THR A C 1
ATOM 1117 O O . THR A 1 136 ? -1.434 17.777 -4.584 1.00 74.69 136 THR A O 1
ATOM 1120 N N . GLN A 1 137 ? 0.002 17.912 -2.851 1.00 83.56 137 GLN A N 1
ATOM 1121 C CA . GLN A 1 137 ? -0.627 16.861 -2.037 1.00 83.56 137 GLN A CA 1
ATOM 1122 C C . GLN A 1 137 ? -2.126 17.099 -1.816 1.00 83.56 137 GLN A C 1
ATOM 1124 O O . GLN A 1 137 ? -2.912 16.158 -1.736 1.00 83.56 137 GLN A O 1
ATOM 1129 N N . GLY A 1 138 ? -2.543 18.369 -1.757 1.00 73.62 138 GLY A N 1
ATOM 1130 C CA . GLY A 1 138 ? -3.924 18.762 -1.498 1.00 73.62 138 GLY A CA 1
ATOM 1131 C C . GLY A 1 138 ? -4.962 18.174 -2.459 1.00 73.62 138 GLY A C 1
ATOM 1132 O O . GLY A 1 138 ? -6.125 18.088 -2.071 1.00 73.62 138 GLY A O 1
ATOM 1133 N N . LYS A 1 139 ? -4.537 17.747 -3.655 1.00 78.12 139 LYS A N 1
ATOM 1134 C CA . LYS A 1 139 ? -5.381 17.187 -4.718 1.00 78.12 139 LYS A CA 1
ATOM 1135 C C . LYS A 1 139 ? -5.571 15.665 -4.645 1.00 78.12 139 LYS A C 1
ATOM 1137 O O . LYS A 1 139 ? -6.261 15.120 -5.499 1.00 78.12 139 LYS A O 1
ATOM 1142 N N . SER A 1 140 ? -4.957 14.975 -3.680 1.00 86.19 140 SER A N 1
ATOM 1143 C CA . SER A 1 140 ? -5.101 13.523 -3.525 1.00 86.19 140 SER A CA 1
ATOM 1144 C C . SER A 1 140 ? -5.426 13.122 -2.091 1.00 86.19 140 SER A C 1
ATOM 1146 O O . SER A 1 140 ? -4.856 13.644 -1.132 1.00 86.19 140 SER A O 1
ATOM 1148 N N . LEU A 1 141 ? -6.336 12.157 -1.970 1.00 88.56 141 LEU A N 1
ATOM 1149 C CA . LEU A 1 141 ? -6.689 11.477 -0.722 1.00 88.56 141 LEU A CA 1
ATOM 1150 C C . LEU A 1 141 ? -6.075 10.072 -0.617 1.00 88.56 141 LEU A C 1
ATOM 1152 O O . LEU A 1 141 ? -6.223 9.424 0.416 1.00 88.56 141 LEU A O 1
ATOM 1156 N N . HIS A 1 142 ? -5.388 9.620 -1.671 1.00 93.56 142 HIS A N 1
ATOM 1157 C CA . HIS A 1 142 ? -4.926 8.238 -1.828 1.00 93.56 142 HIS A CA 1
ATOM 1158 C C . HIS A 1 142 ? -3.459 8.110 -2.245 1.00 93.56 142 HIS A C 1
ATOM 1160 O O . HIS A 1 142 ? -2.884 7.034 -2.135 1.00 93.56 142 HIS A O 1
ATOM 1166 N N . ILE A 1 143 ? -2.836 9.186 -2.725 1.00 93.12 143 ILE A N 1
ATOM 1167 C CA . ILE A 1 143 ? -1.443 9.185 -3.178 1.00 93.12 143 ILE A CA 1
ATOM 1168 C C . ILE A 1 143 ? -0.664 10.201 -2.357 1.00 93.12 143 ILE A C 1
ATOM 1170 O O . ILE A 1 143 ? -1.054 11.369 -2.285 1.00 93.12 143 ILE A O 1
ATOM 1174 N N . VAL A 1 144 ? 0.436 9.758 -1.753 1.00 92.69 144 VAL A N 1
ATOM 1175 C CA . VAL A 1 144 ? 1.361 10.601 -0.995 1.00 92.69 144 VAL A CA 1
ATOM 1176 C C . VAL A 1 144 ? 2.517 11.018 -1.891 1.00 92.69 144 VAL A C 1
ATOM 1178 O O . VAL A 1 144 ? 3.300 10.178 -2.331 1.00 92.69 144 VAL A O 1
ATOM 1181 N N . LYS A 1 145 ? 2.642 12.323 -2.116 1.00 90.31 145 LYS A N 1
ATOM 1182 C CA . LYS A 1 145 ? 3.719 12.916 -2.902 1.00 90.31 145 LYS A CA 1
ATOM 1183 C C . LYS A 1 145 ? 5.044 12.927 -2.141 1.00 90.31 145 LYS A C 1
ATOM 1185 O O . LYS A 1 145 ? 5.057 13.280 -0.961 1.00 90.31 145 LYS A O 1
ATOM 1190 N N . ASP A 1 146 ? 6.143 12.637 -2.836 1.00 87.88 146 ASP A N 1
ATOM 1191 C CA . ASP A 1 146 ? 7.526 12.756 -2.354 1.00 87.88 146 ASP A CA 1
ATOM 1192 C C . ASP A 1 146 ? 7.870 11.889 -1.128 1.00 87.88 146 ASP A C 1
ATOM 1194 O O . ASP A 1 146 ? 8.883 12.102 -0.462 1.00 87.88 146 ASP A O 1
ATOM 1198 N N . LEU A 1 147 ? 7.073 10.861 -0.824 1.00 86.94 147 LEU A N 1
ATOM 1199 C CA . LEU A 1 147 ? 7.377 9.924 0.258 1.00 86.94 147 LEU A CA 1
ATOM 1200 C C . LEU A 1 147 ? 8.404 8.881 -0.210 1.00 86.94 147 LEU A C 1
ATOM 1202 O O . LEU A 1 147 ? 8.078 7.726 -0.476 1.00 86.94 147 LEU A O 1
ATOM 1206 N N . ASN A 1 148 ? 9.663 9.314 -0.320 1.00 77.94 148 ASN A N 1
ATOM 1207 C CA . ASN A 1 148 ? 10.787 8.506 -0.792 1.00 77.94 148 ASN A CA 1
ATOM 1208 C C . ASN A 1 148 ? 12.039 8.727 0.082 1.00 77.94 148 ASN A C 1
ATOM 1210 O O . ASN A 1 148 ? 12.503 9.857 0.234 1.00 77.94 148 ASN A O 1
ATOM 1214 N N . PHE A 1 149 ? 12.612 7.651 0.638 1.00 68.38 149 PHE A N 1
ATOM 1215 C CA . PHE A 1 149 ? 13.772 7.726 1.542 1.00 68.38 149 PHE A CA 1
ATOM 1216 C C . PHE A 1 149 ? 15.114 7.791 0.808 1.00 68.38 149 PHE A C 1
ATOM 1218 O O . PHE A 1 149 ? 16.123 8.111 1.430 1.00 68.38 149 PHE A O 1
ATOM 1225 N N . ALA A 1 150 ? 15.151 7.551 -0.506 1.00 67.75 150 ALA A N 1
ATOM 1226 C CA . ALA A 1 150 ? 16.383 7.662 -1.287 1.00 67.75 150 ALA A CA 1
ATOM 1227 C C . ALA A 1 150 ? 16.904 9.112 -1.366 1.00 67.75 150 ALA A C 1
ATOM 1229 O O . ALA A 1 150 ? 18.056 9.337 -1.732 1.00 67.75 150 ALA A O 1
ATOM 1230 N N . LYS A 1 151 ? 16.073 10.109 -1.021 1.00 67.75 151 LYS A N 1
ATOM 1231 C CA . LYS A 1 151 ? 16.434 11.534 -1.003 1.00 67.75 151 LYS A CA 1
ATOM 1232 C C . LYS A 1 151 ? 15.953 12.178 0.301 1.00 67.75 151 LYS A C 1
ATOM 1234 O O . LYS A 1 151 ? 14.768 12.458 0.451 1.00 67.75 151 LYS A O 1
ATOM 1239 N N . GLY A 1 152 ? 16.868 12.467 1.232 1.00 63.97 152 GLY A N 1
ATOM 1240 C CA . GLY A 1 152 ? 16.531 12.933 2.591 1.00 63.97 152 GLY A CA 1
ATOM 1241 C C . GLY A 1 152 ? 15.589 14.150 2.666 1.00 63.97 152 GLY A C 1
ATOM 1242 O O . GLY A 1 152 ? 14.695 14.183 3.509 1.00 63.97 152 GLY A O 1
ATOM 1243 N N . ASN A 1 153 ? 15.713 15.117 1.747 1.00 69.50 153 ASN A N 1
ATOM 1244 C CA . ASN A 1 153 ? 14.796 16.266 1.683 1.00 69.50 153 ASN A CA 1
ATOM 1245 C C . ASN A 1 153 ? 13.378 15.885 1.224 1.00 69.50 153 ASN A C 1
ATOM 1247 O O . ASN A 1 153 ? 12.413 16.466 1.719 1.00 69.50 153 ASN A O 1
ATOM 1251 N N . HIS A 1 154 ? 13.247 14.906 0.323 1.00 74.50 154 HIS A N 1
ATOM 1252 C CA . HIS A 1 154 ? 11.944 14.418 -0.135 1.00 74.50 154 HIS A CA 1
ATOM 1253 C C . HIS A 1 154 ? 11.235 13.707 1.011 1.00 74.50 154 HIS A C 1
ATOM 1255 O O . HIS A 1 154 ? 10.087 14.022 1.286 1.00 74.50 154 HIS A O 1
ATOM 1261 N N . TYR A 1 155 ? 11.944 12.872 1.777 1.00 79.44 155 TYR A N 1
ATOM 1262 C CA . TYR A 1 155 ? 11.356 12.163 2.912 1.00 79.44 155 TYR A CA 1
ATOM 1263 C C . TYR A 1 155 ? 10.632 13.087 3.906 1.00 79.44 155 TYR A C 1
ATOM 1265 O O . TYR A 1 155 ? 9.482 12.830 4.258 1.00 79.44 155 TYR A O 1
ATOM 1273 N N . ARG A 1 156 ? 11.256 14.200 4.319 1.00 84.06 156 ARG A N 1
ATOM 1274 C CA . ARG A 1 156 ? 10.625 15.151 5.253 1.00 84.06 156 ARG A CA 1
ATOM 1275 C C . ARG A 1 156 ? 9.338 15.752 4.679 1.00 84.06 156 ARG A C 1
ATOM 1277 O O . ARG A 1 156 ? 8.343 15.852 5.394 1.00 84.06 156 ARG A O 1
ATOM 1284 N N . VAL A 1 157 ? 9.360 16.136 3.403 1.00 88.06 157 VAL A N 1
ATOM 1285 C CA . VAL A 1 157 ? 8.186 16.670 2.695 1.00 88.06 157 VAL A CA 1
ATOM 1286 C C . VAL A 1 157 ? 7.110 15.590 2.551 1.00 88.06 157 VAL A C 1
ATOM 1288 O O . VAL A 1 157 ? 5.951 15.832 2.870 1.00 88.06 157 VAL A O 1
ATOM 1291 N N . GLY A 1 158 ? 7.491 14.372 2.170 1.00 89.44 158 GLY A N 1
ATOM 1292 C CA . GLY A 1 158 ? 6.598 13.225 2.050 1.00 89.44 158 GLY A CA 1
ATOM 1293 C C . GLY A 1 158 ? 5.925 12.838 3.364 1.00 89.44 158 GLY A C 1
ATOM 1294 O O . GLY A 1 158 ? 4.739 12.525 3.374 1.00 89.44 158 GLY A O 1
ATOM 1295 N N . VAL A 1 159 ? 6.631 12.925 4.493 1.00 89.19 159 VAL A N 1
ATOM 1296 C CA . VAL A 1 159 ? 6.049 12.716 5.830 1.00 89.19 159 VAL A CA 1
ATOM 1297 C C . VAL A 1 159 ? 5.018 13.793 6.166 1.00 89.19 159 VAL A C 1
ATOM 1299 O O . VAL A 1 159 ? 3.947 13.475 6.682 1.00 89.19 159 VAL A O 1
ATOM 1302 N N . GLN A 1 160 ? 5.299 15.060 5.851 1.00 89.69 160 GLN A N 1
ATOM 1303 C CA . GLN A 1 160 ? 4.330 16.147 6.034 1.00 89.69 160 GLN A CA 1
ATOM 1304 C C . GLN A 1 160 ? 3.092 15.945 5.151 1.00 89.69 160 GLN A C 1
ATOM 1306 O O . GLN A 1 160 ? 1.965 16.103 5.620 1.00 89.69 160 GLN A O 1
ATOM 1311 N N . ASN A 1 161 ? 3.299 15.522 3.905 1.00 92.50 161 ASN A N 1
ATOM 1312 C CA . ASN A 1 161 ? 2.239 15.194 2.960 1.00 92.50 161 ASN A CA 1
ATOM 1313 C C . ASN A 1 161 ? 1.385 14.008 3.434 1.00 92.50 161 ASN A C 1
ATOM 1315 O O . ASN A 1 161 ? 0.157 14.071 3.374 1.00 92.50 161 ASN A O 1
ATOM 1319 N N . LEU A 1 162 ? 2.021 12.954 3.953 1.00 92.12 162 LEU A N 1
ATOM 1320 C CA . LEU A 1 162 ? 1.344 11.803 4.547 1.00 92.12 162 LEU A CA 1
ATOM 1321 C C . LEU A 1 162 ? 0.495 12.234 5.741 1.00 92.12 162 LEU A C 1
ATOM 1323 O O . LEU A 1 162 ? -0.679 11.884 5.813 1.00 92.12 162 LEU A O 1
ATOM 1327 N N . ARG A 1 163 ? 1.062 13.034 6.651 1.00 89.19 163 ARG A N 1
ATOM 1328 C CA . ARG A 1 163 ? 0.325 13.569 7.798 1.00 89.19 163 ARG A CA 1
ATOM 1329 C C . ARG A 1 163 ? -0.892 14.374 7.342 1.00 89.19 163 ARG A C 1
ATOM 1331 O O . ARG A 1 163 ? -1.983 14.119 7.835 1.00 89.19 163 ARG A O 1
ATOM 1338 N N . GLN A 1 164 ? -0.734 15.280 6.376 1.00 89.44 164 GLN A N 1
ATOM 1339 C CA . GLN A 1 164 ? -1.844 16.073 5.842 1.00 89.44 164 GLN A CA 1
ATOM 1340 C C . GLN A 1 164 ? -2.942 15.187 5.229 1.00 89.44 164 GLN A C 1
ATOM 1342 O O . GLN A 1 164 ? -4.130 15.449 5.421 1.00 89.44 164 GLN A O 1
ATOM 1347 N N . LEU A 1 165 ? -2.563 14.146 4.482 1.00 92.06 165 LEU A N 1
ATOM 1348 C CA . LEU A 1 165 ? -3.509 13.193 3.902 1.00 92.06 165 LEU A CA 1
ATOM 1349 C C . LEU A 1 165 ? -4.249 12.418 4.999 1.00 92.06 165 LEU A C 1
ATOM 1351 O O . LEU A 1 165 ? -5.475 12.324 4.950 1.00 92.06 165 LEU A O 1
ATOM 1355 N N . LEU A 1 166 ? -3.535 11.910 6.006 1.00 89.56 166 LEU A N 1
ATOM 1356 C CA . LEU A 1 166 ? -4.134 11.177 7.120 1.00 89.56 166 LEU A CA 1
ATOM 1357 C C . LEU A 1 166 ? -5.046 12.068 7.960 1.00 89.56 166 LEU A C 1
ATOM 1359 O O . LEU A 1 166 ? -6.157 11.661 8.261 1.00 89.56 166 LEU A O 1
ATOM 1363 N N . GLU A 1 167 ? -4.644 13.296 8.284 1.00 85.75 167 GLU A N 1
ATOM 1364 C CA . GLU A 1 167 ? -5.492 14.250 9.009 1.00 85.75 167 GLU A CA 1
ATOM 1365 C C . GLU A 1 167 ? -6.784 14.557 8.241 1.00 85.75 167 GLU A C 1
ATOM 1367 O O . GLU A 1 167 ? -7.848 14.640 8.850 1.00 85.75 167 GLU A O 1
ATOM 1372 N N . LYS A 1 168 ? -6.732 14.647 6.905 1.00 86.31 168 LYS A N 1
ATOM 1373 C CA . LYS A 1 168 ? -7.940 14.772 6.074 1.00 86.31 168 LYS A CA 1
ATOM 1374 C C . LYS A 1 168 ? -8.817 13.526 6.146 1.00 86.31 168 LYS A C 1
ATOM 1376 O O . LYS A 1 168 ? -10.025 13.656 6.321 1.00 86.31 168 LYS A O 1
ATOM 1381 N N . GLN A 1 169 ? -8.230 12.334 6.028 1.00 84.44 169 GLN A N 1
ATOM 1382 C CA . GLN A 1 169 ? -8.968 11.071 6.125 1.00 84.44 169 GLN A CA 1
ATOM 1383 C C . GLN A 1 169 ? -9.625 10.913 7.502 1.00 84.44 169 GLN A C 1
ATOM 1385 O O . GLN A 1 169 ? -10.818 10.633 7.591 1.00 84.44 169 GLN A O 1
ATOM 1390 N N . LEU A 1 170 ? -8.874 11.173 8.573 1.00 80.19 170 LEU A N 1
ATOM 1391 C CA . LEU A 1 170 ? -9.326 11.067 9.959 1.00 80.19 170 LEU A CA 1
ATOM 1392 C C . LEU A 1 170 ? -10.340 12.159 10.326 1.00 80.19 170 LEU A C 1
ATOM 1394 O O . LEU A 1 170 ? -11.335 11.867 10.984 1.00 80.19 170 LEU A O 1
ATOM 1398 N N . GLY A 1 171 ? -10.144 13.393 9.849 1.00 71.62 171 GLY A N 1
ATOM 1399 C CA . GLY A 1 171 ? -11.069 14.516 10.033 1.00 71.62 171 GLY A CA 1
ATOM 1400 C C . GLY A 1 171 ? -12.420 14.332 9.331 1.00 71.62 171 GLY A C 1
ATOM 1401 O O . GLY A 1 171 ? -13.408 14.943 9.731 1.00 71.62 171 GLY A O 1
ATOM 1402 N N . MET A 1 172 ? -12.501 13.439 8.337 1.00 56.09 172 MET A N 1
ATOM 1403 C CA . MET A 1 172 ? -13.755 13.015 7.701 1.00 56.09 172 MET A CA 1
ATOM 1404 C C . MET A 1 172 ? -14.550 11.973 8.514 1.00 56.09 172 MET A C 1
ATOM 1406 O O . MET A 1 172 ? -15.589 11.496 8.046 1.00 56.09 172 MET A O 1
ATOM 1410 N N . ALA A 1 173 ? -14.128 11.588 9.724 1.00 52.25 173 ALA A N 1
ATOM 1411 C CA . ALA A 1 173 ? -15.031 10.923 10.665 1.00 52.25 173 ALA A CA 1
ATOM 1412 C C . ALA A 1 173 ? -15.090 11.651 12.004 1.0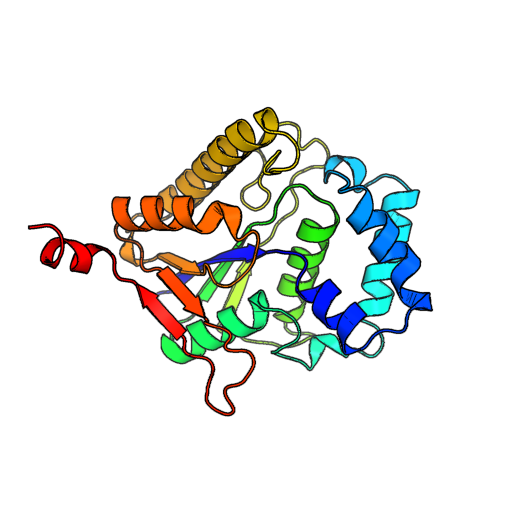0 52.25 173 ALA A C 1
ATOM 1414 O O . ALA A 1 173 ? -14.088 11.989 12.620 1.00 52.25 173 ALA A O 1
ATOM 1415 N N . GLN A 1 174 ? -16.313 11.823 12.493 1.00 53.81 174 GLN A N 1
ATOM 1416 C CA . GLN A 1 174 ? -16.603 12.534 13.734 1.00 53.81 174 GLN A CA 1
ATOM 1417 C C . GLN A 1 174 ? -16.148 11.761 14.994 1.00 53.81 174 GLN A C 1
ATOM 1419 O O . GLN A 1 174 ? -16.326 12.258 16.104 1.00 53.81 174 GLN A O 1
ATOM 1424 N N . LYS A 1 175 ? -15.599 10.536 14.861 1.00 64.44 175 LYS A N 1
ATOM 1425 C CA . LYS A 1 175 ? -15.223 9.656 15.982 1.00 64.44 175 LYS A CA 1
ATOM 1426 C C . LYS A 1 175 ? -13.986 8.795 15.644 1.00 64.44 175 LYS A C 1
ATOM 1428 O O . LYS A 1 175 ? -14.074 7.949 14.758 1.00 64.44 175 LYS A O 1
ATOM 1433 N N . PRO A 1 176 ? -12.873 8.901 16.399 1.00 63.19 176 PRO A N 1
ATOM 1434 C CA . PRO A 1 176 ? -11.668 8.081 16.191 1.00 63.19 176 PRO A CA 1
ATOM 1435 C C . PRO A 1 176 ? -11.891 6.561 16.252 1.00 63.19 176 PRO A C 1
ATOM 1437 O O . PRO A 1 176 ? -11.143 5.805 15.647 1.00 63.19 176 PRO A O 1
ATOM 1440 N N . LYS A 1 177 ? -12.947 6.108 16.946 1.00 66.94 177 LYS A N 1
ATOM 1441 C CA . LYS A 1 177 ? -13.316 4.686 17.086 1.00 66.94 177 LYS A CA 1
ATOM 1442 C C . LYS A 1 177 ? -13.868 4.041 15.807 1.00 66.94 177 LYS A C 1
ATOM 1444 O O . LYS A 1 177 ? -14.158 2.850 15.819 1.00 66.94 177 LYS A O 1
ATOM 1449 N N . ASP A 1 178 ? -14.073 4.816 14.746 1.00 85.19 178 ASP A N 1
ATOM 1450 C CA . ASP A 1 178 ? -14.576 4.306 13.468 1.00 85.19 178 ASP A CA 1
ATOM 1451 C C . ASP A 1 178 ? -13.441 3.998 12.477 1.00 85.19 178 ASP A C 1
ATOM 1453 O O . ASP A 1 178 ? -13.719 3.560 11.362 1.00 85.19 178 ASP A O 1
ATOM 1457 N N . PHE A 1 179 ? -12.181 4.208 12.880 1.00 88.19 179 PHE A N 1
ATOM 1458 C CA . PHE A 1 179 ? -10.994 3.922 12.082 1.00 88.19 179 PHE A CA 1
ATOM 1459 C C . PHE A 1 179 ? -10.158 2.802 12.673 1.00 88.19 179 PHE A C 1
ATOM 1461 O O . PHE A 1 179 ? -10.064 2.665 13.888 1.00 88.19 179 PHE A O 1
ATOM 1468 N N . VAL A 1 180 ? -9.471 2.090 11.791 1.00 91.44 180 VAL A N 1
ATOM 1469 C CA . VAL A 1 180 ? -8.343 1.214 12.101 1.00 91.44 180 VAL A CA 1
ATOM 1470 C C . VAL A 1 180 ? -7.245 1.444 11.062 1.00 91.44 180 VAL A C 1
ATOM 1472 O O . VAL A 1 180 ? -7.540 1.710 9.892 1.00 91.44 180 VAL A O 1
ATOM 1475 N N . LEU A 1 181 ? -5.978 1.365 11.470 1.00 92.50 181 LEU A N 1
ATOM 1476 C CA . LEU A 1 181 ? -4.855 1.384 10.526 1.00 92.50 181 LEU A CA 1
ATOM 1477 C C . LEU A 1 181 ? -4.300 -0.028 10.370 1.00 92.50 181 LEU A C 1
ATOM 1479 O O . LEU A 1 181 ? -3.968 -0.674 11.358 1.00 92.50 181 LEU A O 1
ATOM 1483 N N . ASN A 1 182 ? -4.138 -0.485 9.135 1.00 93.50 182 ASN A N 1
ATOM 1484 C CA . ASN A 1 182 ? -3.397 -1.698 8.826 1.00 93.50 182 ASN A CA 1
ATOM 1485 C C . ASN A 1 182 ? -1.975 -1.338 8.404 1.00 93.50 182 ASN A C 1
ATOM 1487 O O . ASN A 1 182 ? -1.759 -0.747 7.343 1.00 93.50 182 ASN A O 1
ATOM 1491 N N . ILE A 1 183 ? -1.024 -1.726 9.249 1.00 91.62 183 ILE A N 1
ATOM 1492 C CA . ILE A 1 183 ? 0.412 -1.467 9.099 1.00 91.62 183 ILE A CA 1
ATOM 1493 C C . ILE A 1 183 ? 1.188 -2.708 8.627 1.00 91.62 183 ILE A C 1
ATOM 1495 O O . ILE A 1 183 ? 2.414 -2.728 8.694 1.00 91.62 183 ILE A O 1
ATOM 1499 N N . THR A 1 184 ? 0.483 -3.754 8.178 1.00 89.00 184 THR A N 1
ATOM 1500 C CA . THR A 1 184 ? 1.080 -4.995 7.650 1.00 89.00 184 THR A CA 1
ATOM 1501 C C . THR A 1 184 ? 1.916 -4.739 6.403 1.00 89.00 184 THR A C 1
ATOM 1503 O O . THR A 1 184 ? 3.024 -5.256 6.266 1.00 89.00 184 THR A O 1
ATOM 1506 N N . ALA A 1 185 ? 1.346 -3.975 5.474 1.00 80.50 185 ALA A N 1
ATOM 1507 C CA . ALA A 1 185 ? 1.843 -3.830 4.119 1.00 80.50 185 ALA A CA 1
ATOM 1508 C C . ALA A 1 185 ? 2.279 -2.391 3.826 1.00 80.50 185 ALA A C 1
ATOM 1510 O O . ALA A 1 185 ? 2.139 -1.482 4.651 1.00 80.50 185 ALA A O 1
ATOM 1511 N N . GLY A 1 186 ? 2.842 -2.198 2.637 1.00 77.75 186 GLY A N 1
ATOM 1512 C CA . GLY A 1 186 ? 3.369 -0.915 2.215 1.00 77.75 186 GLY A CA 1
ATOM 1513 C C . GLY A 1 186 ? 4.731 -0.584 2.814 1.00 77.75 186 GLY A C 1
ATOM 1514 O O . GLY A 1 186 ? 5.544 -1.441 3.172 1.00 77.75 186 GLY A O 1
ATOM 1515 N N . TYR A 1 187 ? 5.030 0.708 2.833 1.00 76.12 187 TYR A N 1
ATOM 1516 C CA . TYR A 1 187 ? 6.389 1.177 3.026 1.00 76.12 187 TYR A CA 1
ATOM 1517 C C . TYR A 1 187 ? 6.806 1.182 4.501 1.00 76.12 187 TYR A C 1
ATOM 1519 O O . TYR A 1 187 ? 6.652 2.189 5.182 1.00 76.12 187 TYR A O 1
ATOM 1527 N N . LYS A 1 188 ? 7.382 0.072 4.987 1.00 77.50 188 LYS A N 1
ATOM 1528 C CA . LYS A 1 188 ? 7.740 -0.190 6.405 1.00 77.50 188 LYS A CA 1
ATOM 1529 C C . LYS A 1 188 ? 8.402 0.967 7.159 1.00 77.50 188 LYS A C 1
ATOM 1531 O O . LYS A 1 188 ? 8.255 1.096 8.370 1.00 77.50 188 LYS A O 1
ATOM 1536 N N . ALA A 1 189 ? 9.135 1.819 6.456 1.00 80.50 189 ALA A N 1
ATOM 1537 C CA . ALA A 1 189 ? 9.827 2.943 7.057 1.00 80.50 189 ALA A CA 1
ATOM 1538 C C . ALA A 1 189 ? 8.876 4.029 7.622 1.00 80.50 189 ALA A C 1
ATOM 1540 O O . ALA A 1 189 ? 9.294 4.821 8.463 1.00 80.50 189 ALA A O 1
ATOM 1541 N N . ILE A 1 190 ? 7.589 4.037 7.240 1.00 86.12 190 ILE A N 1
ATOM 1542 C CA . ILE A 1 190 ? 6.574 4.928 7.833 1.00 86.12 190 ILE A CA 1
ATOM 1543 C C . ILE A 1 190 ? 5.884 4.341 9.070 1.00 86.12 190 ILE A C 1
ATOM 1545 O O . ILE A 1 190 ? 5.188 5.075 9.768 1.00 86.12 190 ILE A O 1
ATOM 1549 N N . THR A 1 191 ? 6.067 3.051 9.374 1.00 87.75 191 THR A N 1
ATOM 1550 C CA . THR A 1 191 ? 5.374 2.381 10.485 1.00 87.75 191 THR A CA 1
ATOM 1551 C C . THR A 1 191 ? 5.538 3.114 11.824 1.00 87.75 191 THR A C 1
ATOM 1553 O O . THR A 1 191 ? 4.517 3.350 12.466 1.00 87.75 191 THR A O 1
ATOM 1556 N N . PRO A 1 192 ? 6.737 3.586 12.235 1.00 88.19 192 PRO A N 1
ATOM 1557 C CA . PRO A 1 192 ? 6.877 4.340 13.485 1.00 88.19 192 PRO A CA 1
ATOM 1558 C C . PRO A 1 192 ? 6.008 5.605 13.541 1.00 88.19 192 PRO A C 1
ATOM 1560 O O . PRO A 1 192 ? 5.399 5.898 14.568 1.00 88.19 192 PRO A O 1
ATOM 1563 N N . LEU A 1 193 ? 5.901 6.335 12.427 1.00 87.06 193 LEU A N 1
ATOM 1564 C CA . LEU A 1 193 ? 5.056 7.526 12.326 1.00 87.06 193 LEU A CA 1
ATOM 1565 C C . LEU A 1 193 ? 3.571 7.170 12.472 1.00 87.06 193 LEU A C 1
ATOM 1567 O O . LEU A 1 193 ? 2.847 7.848 13.201 1.00 87.06 193 LEU A O 1
ATOM 1571 N N . LEU A 1 194 ? 3.120 6.108 11.800 1.00 89.69 194 LEU A N 1
ATOM 1572 C CA . LEU A 1 194 ? 1.734 5.640 11.888 1.00 89.69 194 LEU A CA 1
ATOM 1573 C C . LEU A 1 194 ? 1.381 5.202 13.307 1.00 89.69 194 LEU A C 1
ATOM 1575 O O . LEU A 1 194 ? 0.303 5.535 13.794 1.00 89.69 194 LEU A O 1
ATOM 1579 N N . THR A 1 195 ? 2.307 4.524 13.986 1.00 89.31 195 THR A N 1
ATOM 1580 C CA . THR A 1 195 ? 2.142 4.109 15.380 1.00 89.31 195 THR A CA 1
ATOM 1581 C C . THR A 1 195 ? 1.945 5.310 16.303 1.00 89.31 195 THR A C 1
ATOM 1583 O O . THR A 1 195 ? 1.027 5.310 17.124 1.00 89.31 195 THR A O 1
ATOM 1586 N N . LEU A 1 196 ? 2.743 6.371 16.140 1.00 86.75 196 LEU A N 1
ATOM 1587 C CA . LEU A 1 196 ? 2.601 7.599 16.930 1.00 86.75 196 L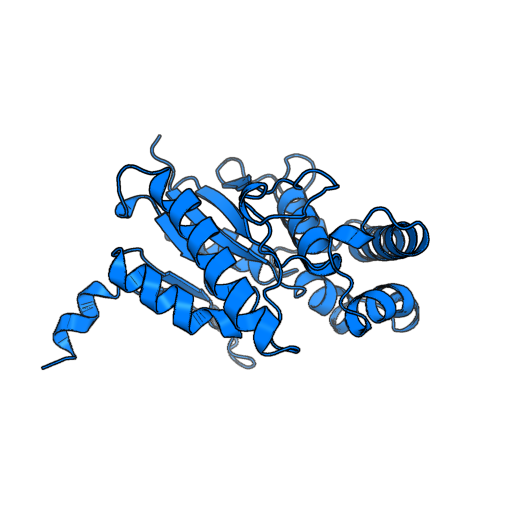EU A CA 1
ATOM 1588 C C . LEU A 1 196 ? 1.272 8.317 16.661 1.00 86.75 196 LEU A C 1
ATOM 1590 O O . LEU A 1 196 ? 0.600 8.736 17.605 1.00 86.75 196 LEU A O 1
ATOM 1594 N N . LEU A 1 197 ? 0.863 8.429 15.394 1.00 84.88 197 LEU A N 1
ATOM 1595 C CA . LEU A 1 197 ? -0.417 9.045 15.027 1.00 84.88 197 LEU A CA 1
ATOM 1596 C C . LEU A 1 197 ? -1.604 8.252 15.588 1.00 84.88 197 LEU A C 1
ATOM 1598 O O . LEU A 1 197 ? -2.523 8.832 16.168 1.00 84.88 197 LEU A O 1
ATOM 1602 N N . ALA A 1 198 ? -1.571 6.926 15.475 1.00 86.69 198 ALA A N 1
ATOM 1603 C CA . ALA A 1 198 ? -2.588 6.063 16.056 1.00 86.69 198 ALA A CA 1
ATOM 1604 C C . ALA A 1 198 ? -2.677 6.211 17.575 1.00 86.69 198 ALA A C 1
ATOM 1606 O O . ALA A 1 198 ? -3.780 6.337 18.104 1.00 86.69 198 ALA A O 1
ATOM 1607 N N . TYR A 1 199 ? -1.538 6.278 18.271 1.00 85.19 199 TYR A N 1
ATOM 1608 C CA . TYR A 1 199 ? -1.512 6.535 19.710 1.00 85.19 199 TYR A CA 1
ATOM 1609 C C . TYR A 1 199 ? -2.160 7.877 20.059 1.00 85.19 199 TYR A C 1
ATOM 1611 O O . TYR A 1 199 ? -3.070 7.924 20.889 1.00 85.19 199 TYR A O 1
ATOM 1619 N N . GLN A 1 200 ? -1.743 8.953 19.384 1.00 83.69 200 GLN A N 1
ATOM 1620 C CA . GLN A 1 200 ? -2.235 10.309 19.627 1.00 83.69 200 GLN A CA 1
ATOM 1621 C C . GLN A 1 200 ? -3.757 10.418 19.450 1.00 83.69 200 GLN A C 1
ATOM 1623 O O . GLN A 1 200 ? -4.422 11.113 20.219 1.00 83.69 200 GLN A O 1
ATOM 1628 N N . HIS A 1 201 ? -4.319 9.715 18.465 1.00 82.75 201 HIS A N 1
ATOM 1629 C CA . HIS A 1 201 ? -5.751 9.755 18.161 1.00 82.75 201 HIS A CA 1
ATOM 1630 C C . HIS A 1 201 ? -6.555 8.601 18.783 1.00 82.75 201 HIS A C 1
ATOM 1632 O O . HIS A 1 201 ? -7.785 8.601 18.716 1.00 82.75 201 HIS A O 1
ATOM 1638 N N . GLY A 1 202 ? -5.897 7.635 19.430 1.00 84.00 202 GLY A N 1
ATOM 1639 C CA . GLY A 1 202 ? -6.542 6.450 19.991 1.00 84.00 202 GLY A CA 1
ATOM 1640 C C . GLY A 1 202 ? -7.168 5.535 18.937 1.00 84.00 202 GLY A C 1
ATOM 1641 O O . GLY A 1 202 ? -8.274 5.043 19.169 1.00 84.00 202 GLY A O 1
ATOM 1642 N N . ILE A 1 203 ? -6.493 5.369 17.799 1.00 87.69 203 ILE A N 1
ATOM 1643 C CA . ILE A 1 203 ? -6.901 4.523 16.672 1.00 87.69 203 ILE A CA 1
ATOM 1644 C C . ILE A 1 203 ? -6.246 3.142 16.841 1.00 87.69 203 ILE A C 1
ATOM 1646 O O . ILE A 1 203 ? -5.034 3.091 17.052 1.00 87.69 203 ILE A O 1
ATOM 1650 N N . PRO A 1 204 ? -6.993 2.029 16.749 1.00 89.62 204 PRO A N 1
ATOM 1651 C CA . PRO A 1 204 ? -6.403 0.695 16.764 1.00 89.62 204 PRO A CA 1
ATOM 1652 C C . PRO A 1 204 ? -5.513 0.442 15.542 1.00 89.62 204 PRO A C 1
ATOM 1654 O O . PRO A 1 204 ? -5.826 0.862 14.421 1.00 89.62 204 PRO A O 1
ATOM 1657 N N . LEU A 1 205 ? -4.412 -0.274 15.760 1.00 90.50 205 LEU A N 1
ATOM 1658 C CA . LEU A 1 205 ? -3.518 -0.736 14.700 1.00 90.50 205 LEU A CA 1
ATOM 1659 C C . LEU A 1 205 ? -3.666 -2.238 14.518 1.00 90.50 205 LEU A C 1
ATOM 1661 O O . LEU A 1 205 ? -3.677 -2.969 15.499 1.00 90.50 205 LEU A O 1
ATOM 1665 N N . TYR A 1 206 ? -3.668 -2.689 13.274 1.00 91.62 206 TYR A N 1
ATOM 1666 C CA . TYR A 1 206 ? -3.598 -4.094 12.913 1.00 91.62 206 TYR A CA 1
ATOM 1667 C C . TYR A 1 206 ? -2.299 -4.370 12.163 1.00 91.62 206 TYR A C 1
ATOM 1669 O O . TYR A 1 206 ? -1.943 -3.659 11.219 1.00 91.62 206 TYR A O 1
ATOM 1677 N N . TYR A 1 207 ? -1.598 -5.417 12.579 1.00 90.06 207 TYR A N 1
ATOM 1678 C CA . TYR A 1 207 ? -0.386 -5.903 11.934 1.00 90.06 207 TYR A CA 1
ATOM 1679 C C . TYR A 1 207 ? -0.444 -7.420 11.819 1.00 90.06 207 TYR A C 1
ATOM 1681 O O . TYR A 1 207 ? -0.690 -8.116 12.803 1.00 90.06 207 TYR A O 1
ATOM 1689 N N . MET A 1 208 ? -0.206 -7.938 10.624 1.00 86.31 208 MET A N 1
ATOM 1690 C CA . MET A 1 208 ? -0.119 -9.367 10.380 1.00 86.31 208 MET A CA 1
ATOM 1691 C C . MET A 1 208 ? 1.356 -9.773 10.307 1.00 86.31 208 MET A C 1
ATOM 1693 O O . MET A 1 208 ? 2.090 -9.368 9.405 1.00 86.31 208 MET A O 1
ATOM 1697 N N . TYR A 1 209 ? 1.799 -10.548 11.295 1.00 76.12 209 TYR A N 1
ATOM 1698 C CA . TYR A 1 209 ? 3.199 -10.947 11.425 1.00 76.12 209 TYR A CA 1
ATOM 1699 C C . TYR A 1 209 ? 3.507 -12.155 10.542 1.00 76.12 209 TYR A C 1
ATOM 1701 O O . TYR A 1 209 ? 2.985 -13.240 10.778 1.00 76.12 209 TYR A O 1
ATOM 1709 N N . HIS A 1 210 ? 4.391 -11.980 9.560 1.00 63.97 210 HIS A N 1
ATOM 1710 C CA . HIS A 1 210 ? 4.920 -13.084 8.764 1.00 63.97 210 HIS A CA 1
ATOM 1711 C C . HIS A 1 210 ? 6.142 -13.708 9.448 1.00 63.97 210 HIS A C 1
ATOM 1713 O O . HIS A 1 210 ? 7.227 -13.127 9.422 1.00 63.97 210 HIS A O 1
ATOM 1719 N N . GLU A 1 211 ? 5.982 -14.907 10.004 1.00 52.81 211 GLU A N 1
ATOM 1720 C CA . GLU A 1 211 ? 7.109 -15.759 10.384 1.00 52.81 211 GLU A CA 1
ATOM 1721 C C . GLU A 1 211 ? 7.442 -16.687 9.211 1.00 52.81 211 GLU A C 1
ATOM 1723 O O . GLU A 1 211 ? 6.569 -17.377 8.687 1.00 52.81 211 GLU A O 1
ATOM 1728 N N . THR A 1 212 ? 8.696 -16.698 8.762 1.00 51.59 212 THR A N 1
ATOM 1729 C CA . THR A 1 212 ? 9.116 -17.425 7.551 1.00 51.59 212 THR A CA 1
ATOM 1730 C C . THR A 1 212 ? 9.148 -18.950 7.708 1.00 51.59 212 THR A C 1
ATOM 1732 O O . THR A 1 212 ? 9.308 -19.635 6.706 1.00 51.59 212 THR A O 1
ATOM 1735 N N . ASN A 1 213 ? 8.956 -19.487 8.922 1.00 43.69 213 ASN A N 1
ATOM 1736 C CA . ASN A 1 213 ? 9.075 -20.922 9.227 1.00 43.69 213 ASN A CA 1
ATOM 1737 C C . ASN A 1 213 ? 7.907 -21.511 10.046 1.00 43.69 213 ASN A C 1
ATOM 1739 O O . ASN A 1 213 ? 7.982 -22.666 10.467 1.00 43.69 213 ASN A O 1
ATOM 1743 N N . ALA A 1 214 ? 6.832 -20.759 10.295 1.00 43.38 214 ALA A N 1
ATOM 1744 C CA . ALA A 1 214 ? 5.705 -21.266 11.072 1.00 43.38 214 ALA A CA 1
ATOM 1745 C C . ALA A 1 214 ? 4.667 -21.941 10.159 1.00 43.38 214 ALA A C 1
ATOM 1747 O O . ALA A 1 214 ? 4.015 -21.292 9.348 1.00 43.38 214 ALA A O 1
ATOM 1748 N N . LEU A 1 215 ? 4.480 -23.255 10.331 1.00 43.12 215 LEU A N 1
ATOM 1749 C CA . LEU A 1 215 ? 3.375 -24.041 9.750 1.00 43.12 215 LEU A CA 1
ATOM 1750 C C . LEU A 1 215 ? 1.997 -23.676 10.351 1.00 43.12 215 LEU A C 1
ATOM 1752 O O . LEU A 1 215 ? 0.981 -24.258 9.977 1.00 43.12 215 LEU A O 1
ATOM 1756 N N . SER A 1 216 ? 1.959 -22.748 11.310 1.00 51.28 216 SER A N 1
ATOM 1757 C CA . SER A 1 216 ? 0.765 -22.292 12.020 1.00 51.28 216 SER A CA 1
ATOM 1758 C C . SER A 1 216 ? 0.252 -20.949 11.485 1.00 51.28 216 SER A C 1
ATOM 1760 O O . SER A 1 216 ? 0.938 -20.217 10.774 1.00 51.28 216 SER A O 1
ATOM 1762 N N . ALA A 1 217 ? -1.007 -20.635 11.804 1.00 55.22 217 ALA A N 1
ATOM 1763 C CA . ALA A 1 217 ? -1.694 -19.437 11.340 1.00 55.22 217 ALA A CA 1
ATOM 1764 C C . ALA A 1 217 ? -0.892 -18.151 11.626 1.00 55.22 217 ALA A C 1
ATOM 1766 O O . ALA A 1 217 ? -0.585 -17.843 12.772 1.00 55.22 217 ALA A O 1
ATOM 1767 N N . VAL A 1 218 ? -0.622 -17.369 10.576 1.00 63.22 218 VAL A N 1
ATOM 1768 C CA . VAL A 1 218 ? 0.031 -16.047 10.637 1.00 63.22 218 VAL A CA 1
ATOM 1769 C C . VAL A 1 218 ? -0.766 -15.130 11.575 1.00 63.22 218 VAL A C 1
ATOM 1771 O O . VAL A 1 218 ? -1.909 -14.824 11.239 1.00 63.22 218 VAL A O 1
ATOM 1774 N N . PRO A 1 219 ? -0.261 -14.708 12.747 1.00 71.94 219 PRO A N 1
ATOM 1775 C CA . PRO A 1 219 ? -1.088 -14.015 13.729 1.00 71.94 219 PRO A CA 1
ATOM 1776 C C . PRO A 1 219 ? -1.431 -12.593 13.271 1.00 71.94 219 PRO A C 1
ATOM 1778 O O . PRO A 1 219 ? -0.593 -11.875 12.719 1.00 71.94 219 PRO A O 1
ATOM 1781 N N . LEU A 1 220 ? -2.684 -12.194 13.505 1.00 75.50 220 LEU A N 1
ATOM 1782 C CA . LEU A 1 220 ? -3.124 -10.806 13.411 1.00 75.50 220 LEU A CA 1
ATOM 1783 C C . LEU A 1 220 ? -3.030 -10.201 14.808 1.00 75.50 220 LEU A C 1
ATOM 1785 O O . LEU A 1 220 ? -3.662 -10.699 15.735 1.00 75.50 220 LEU A O 1
ATOM 1789 N N . ILE A 1 221 ? -2.229 -9.154 14.959 1.00 80.56 221 ILE A N 1
ATOM 1790 C CA . ILE A 1 221 ? -2.042 -8.470 16.233 1.00 80.56 221 ILE A CA 1
ATOM 1791 C C . ILE A 1 221 ? -2.772 -7.134 16.162 1.00 80.56 221 ILE A C 1
ATOM 1793 O O . ILE A 1 221 ? -2.471 -6.303 15.299 1.00 80.56 221 ILE A O 1
ATOM 1797 N N . GLU A 1 222 ? -3.718 -6.935 17.077 1.00 80.62 222 GLU A N 1
ATOM 1798 C CA . GLU A 1 222 ? -4.317 -5.633 17.349 1.00 80.62 222 GLU A CA 1
ATOM 1799 C C . GLU A 1 222 ? -3.499 -4.913 18.429 1.00 80.62 222 GLU A C 1
ATOM 1801 O O . GLU A 1 222 ? -3.295 -5.436 19.525 1.00 80.62 222 GLU A O 1
ATOM 1806 N N . TYR A 1 223 ? -3.046 -3.693 18.143 1.00 76.56 223 TYR A N 1
ATOM 1807 C CA . TYR A 1 223 ? -2.450 -2.814 19.144 1.00 76.56 223 TYR A CA 1
ATOM 1808 C C . TYR A 1 223 ? -3.439 -1.716 19.524 1.00 76.56 223 TYR A C 1
ATOM 1810 O O . TYR A 1 223 ? -3.741 -0.825 18.723 1.00 76.56 223 TYR A O 1
ATOM 1818 N N . ASN A 1 224 ? -3.871 -1.725 20.785 1.00 72.50 224 ASN A N 1
ATOM 1819 C CA . ASN A 1 224 ? -4.542 -0.592 21.405 1.00 72.50 224 ASN A CA 1
ATOM 1820 C C . ASN A 1 224 ? -3.551 0.156 22.298 1.00 72.50 224 ASN A C 1
ATOM 1822 O O . ASN A 1 224 ? -3.316 -0.170 23.458 1.00 72.50 224 ASN A O 1
ATOM 1826 N N . LEU A 1 225 ? -2.929 1.190 21.738 1.00 66.44 225 LEU A N 1
ATOM 1827 C CA . LEU A 1 225 ? -1.815 1.873 22.396 1.00 66.44 225 LEU A CA 1
ATOM 1828 C C . LEU A 1 225 ? -2.240 2.669 23.648 1.00 66.44 225 LEU A C 1
ATOM 1830 O O . LEU A 1 225 ? -1.380 3.144 24.383 1.00 66.44 225 LEU A O 1
ATOM 1834 N N . LYS A 1 226 ? -3.543 2.792 23.950 1.00 63.41 226 LYS A N 1
ATOM 1835 C CA . LYS A 1 226 ? -4.010 3.345 25.237 1.00 63.41 226 LYS A CA 1
ATOM 1836 C C . LYS A 1 226 ? -3.625 2.465 26.423 1.00 63.41 226 LYS A C 1
ATOM 1838 O O . LYS A 1 226 ? -3.415 2.998 27.514 1.00 63.41 226 LYS A O 1
ATOM 1843 N N . ASP A 1 227 ? -3.444 1.173 26.182 1.00 60.91 227 ASP A N 1
ATOM 1844 C CA . ASP A 1 227 ? -3.019 0.211 27.191 1.00 60.91 227 ASP A CA 1
ATOM 1845 C C . ASP A 1 227 ? -1.525 0.367 27.520 1.00 60.91 227 ASP A C 1
ATOM 1847 O O . ASP A 1 227 ? -1.067 -0.143 28.533 1.00 60.91 227 ASP A O 1
ATOM 1851 N N . LEU A 1 228 ? -0.746 1.136 26.743 1.00 58.44 228 LEU A N 1
ATOM 1852 C CA . LEU A 1 228 ? 0.672 1.391 27.039 1.00 58.44 228 LEU A CA 1
ATOM 1853 C C . LEU A 1 228 ? 0.903 2.310 28.242 1.00 58.44 228 LEU A C 1
ATOM 1855 O O . LEU A 1 228 ? 1.995 2.298 28.811 1.00 58.44 228 LEU A O 1
ATOM 1859 N N . LYS A 1 229 ? -0.117 3.055 28.690 1.00 57.03 229 LYS A N 1
ATOM 1860 C CA . LYS A 1 229 ? -0.023 3.872 29.912 1.00 57.03 229 LYS A CA 1
ATOM 1861 C C . LYS A 1 229 ? 0.318 3.044 31.155 1.00 57.03 229 LYS A C 1
ATOM 1863 O O . LYS A 1 229 ? 0.849 3.597 32.107 1.00 57.03 229 LYS A O 1
ATOM 1868 N N . GLN A 1 230 ? 0.046 1.738 31.147 1.00 55.47 230 GLN A N 1
ATOM 1869 C CA . GLN A 1 230 ? 0.388 0.851 32.262 1.00 55.47 230 GLN A CA 1
ATOM 1870 C C . GLN A 1 230 ? 1.884 0.489 32.331 1.00 55.47 230 GLN A C 1
ATOM 1872 O O . GLN A 1 230 ? 2.341 0.026 33.373 1.00 55.47 230 GLN A O 1
ATOM 1877 N N . PHE A 1 231 ? 2.640 0.710 31.248 1.00 56.00 231 PHE A N 1
ATOM 1878 C CA . PHE A 1 231 ? 4.058 0.347 31.132 1.00 56.00 231 PHE A CA 1
ATOM 1879 C C . PHE A 1 231 ? 5.018 1.537 31.257 1.00 56.00 231 PHE A C 1
ATOM 1881 O O . PHE A 1 231 ? 6.213 1.331 31.441 1.00 56.00 231 PHE A O 1
ATOM 1888 N N . ILE A 1 232 ? 4.513 2.771 31.174 1.00 52.97 232 ILE A N 1
ATOM 1889 C CA . ILE A 1 232 ? 5.287 3.992 31.421 1.00 52.97 232 ILE A CA 1
ATOM 1890 C C . ILE A 1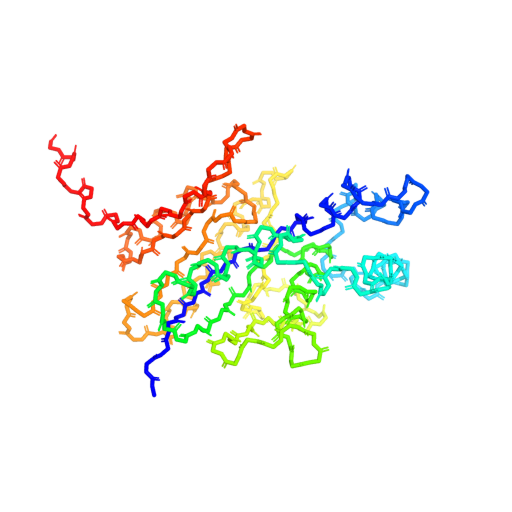 232 ? 4.931 4.460 32.837 1.00 52.97 232 ILE A C 1
ATOM 1892 O O . ILE A 1 232 ? 3.999 5.244 33.021 1.00 52.97 232 ILE A O 1
ATOM 1896 N N . LYS A 1 233 ? 5.619 3.894 33.832 1.00 42.19 233 LYS A N 1
ATOM 1897 C CA . LYS A 1 233 ? 5.633 4.376 35.219 1.00 42.19 233 LYS A CA 1
ATOM 1898 C C . LYS A 1 233 ? 6.915 5.148 35.475 1.00 42.19 233 LYS A C 1
ATOM 1900 O O . LYS A 1 233 ? 7.976 4.635 35.059 1.00 42.19 233 LYS A O 1
#

Organism: NCBI:txid313606

InterPro domains:
  IPR013442 CRISPR system ring nuclease SSO1393-like [PF09651] (71-220)

Foldseek 3Di:
DQAFEEEEEFDLQLLCCCCVPPNDPVLCPLVCVQVVVQAFLLCCPPPSVVVSLVSSVCSSCPPNVCLVDCVSGLVSVQVVVVCVVVVAQYEYAYAYERGPSRLSRLVVSQVSCDPVGNPDPSYHYDDDDFPSPPVDLVRDLHYQYLCDPVDVVSVVNSLVSVVVSVCVVCVVDPALARYEYEQADHDVVCVVVVVVVCLVRQHKYWHFDDDPDDPDDGDIDIDRCVVCVVVPD

Radius of gyration: 17.75 Å; chains: 1; bounding box: 42×43×59 Å

Sequence (233 aa):
MKKLKLITFVGTSLFEHYYYGKGKDSERRHYNNLAKQLHPFGHWAYPKIKQDLQEVEDTVTRGGVIWQDDECSAEIRSILKIYNEIKMPLEVFLIATDTVLSVQAALLVKEWFTPDKNHCPHINIHFSLPNVDFATQGKSLHIVKDLNFAKGNHYRVGVQNLRQLLEKQLGMAQKPKDFVLNITAGYKAITPLLTLLAYQHGIPLYYMYHETNALSAVPLIEYNLKDLKQFIK